Protein AF-A0A0E0WBP2-F1 (afdb_monomer)

pLDDT: mean 86.56, std 10.8, range [37.09, 97.44]

Solvent-accessible surface area (backbone atoms only — not comparable to full-atom values): 18587 Å² total; per-residue (Å²): 100,28,70,57,37,50,49,36,31,49,41,55,74,74,41,41,39,65,45,58,43,35,70,43,57,63,79,77,80,81,65,83,78,86,70,60,68,66,61,51,51,52,35,54,51,25,58,75,70,66,38,49,68,63,25,51,58,49,43,59,73,40,97,67,57,96,68,96,54,89,59,51,70,54,45,66,73,37,66,71,50,54,77,76,35,54,70,60,44,49,54,54,41,45,50,71,74,55,66,65,56,49,85,69,60,66,66,62,48,53,52,33,54,51,25,59,74,70,67,38,56,69,61,27,50,57,50,44,56,72,43,96,37,58,59,64,96,54,74,59,52,53,40,45,61,73,36,67,70,51,54,76,46,17,53,64,49,46,52,53,54,43,50,53,49,63,75,59,32,72,70,53,39,53,54,42,35,17,53,67,94,80,80,89,85,88,83,78,76,41,63,52,58,30,47,69,66,35,71,67,77,47,71,52,30,44,69,68,66,50,70,72,52,70,67,69,37,34,58,51,69,55,46,68,58,45,26,53,48,34,35,76,75,25,55,40,80,62,96,60,43,60,70,38,44,34,32,36,82,75,37,41,36,38,27,29,68,42,76,28,44,55,85,56,73,70,39,49,52,51,52,48,54,24,49,53,59,52,64,53,72,84,45,66,45,51,48,32,22,33,44,39,59,45,58,51,52,93,56,95,46,68,66,29,50,36,45,67,54,85,46,12,78,48,54,38,26,26,69,89,52,46,46,66,50,53,79,70,98

Foldseek 3Di:
DDPFLVVQLCCLVPALAVQLCCLLVPDDDPDDDDDDPVLVVQLVVCLVVVVLLSNLVSQLPDPDRPDDDPCSVVCNVPVVVSVVCVVVSVVVSCCVNPQQFADDDPVLLVQLVVCLVVVPLLSNLVSQLPFPFRLDDDLCSLQCNQDVVSSVRNVVVSVVVSVVVNVCDSVSRSVSSRGDDDDDDDGDLSNLVSVCVCVLVDHADDPCVQPVDQAWHWHDDDQVVQQVCQVVPWVDNDPTRASTWIHAPSFIETFHADEQSHDDDVSVVSLVVRVCQQPDPPTRHQYAYAYHYDLSPDDPDPSVVCCVPVCVHHRYHHPVCVSVVRHVD

Organism: NCBI:txid1163741

InterPro domains:
  IPR010443 Restriction endonuclease, type II, Tsp45I [PF06300] (100-329)
  IPR010443 Restriction endonuclease, type II, Tsp45I [PIRSF020467] (1-329)

Sequence (329 aa):
MNYWTKLSIEYANQRSYLDDLFQVYPTIPEGLREIDSKIWSNIEYHFKQKDNLALITELLNLDLFPIKDSYIAYLKRDKSALERNPRTINRICGRLYEEGLREIDSKIWSNIEYHFKQKDNLALITELLNLDLFPIKDSYIAYLKRDKSALERNPRTINRICGRLYEMGLNKIFEKCSEPKETNRQIGPMFKDWLNNKSLGVEPVDLNDFIANENDAILRASDNIMAEFTKSHLNYHHHKGLDFVARFNKKYIIGEAKFLTDFGGHQNAQFNDAISTIEAPNIKAIKVAILDGVLYIESNNKMRKLLDTTYRNYNIMSALVLRDFLYQI

Secondary structure (DSSP, 8-state):
--HHHHHHHHHHHHS-HHHHHTTTSPPP--PPPPPPHHHHHHHHHHHHHT-HHHHHHHHTTSSS-SS--TTHHHHHH-TTHHHH-HHHHHHHHHHHHH--PPPPPHHHHHHHHHHHHHT-HHHHHHHHTTSSS-SS--TTHHHHHH-TTHHHH-HHHHHHHHHHHHHH-HHHHHHHHHSPPPPP-----HHHHHHHTTTTSS-EE-HHHHHH--S-EEE---HHHHHHHHHHHH----SS--SEEEEETTEEEEEEEEEE-SSSTHHHHHHHHHHHHHH-TT-SSEEEEEEEEGGGS-SS-HHHHHHHTTTTTS-EE-HHHHHHHHHH-

Radius of gyration: 23.75 Å; Cα contacts (8 Å, |Δi|>4): 424; chains: 1; bounding box: 56×42×68 Å

Structure (mmCIF, N/CA/C/O backbone):
data_AF-A0A0E0WBP2-F1
#
_entry.id   AF-A0A0E0WBP2-F1
#
loop_
_atom_site.group_PDB
_atom_site.id
_atom_site.type_symbol
_atom_site.label_atom_id
_atom_site.label_alt_id
_atom_site.label_comp_id
_atom_site.label_asym_id
_atom_site.label_entity_id
_atom_site.label_seq_id
_atom_site.pdbx_PDB_ins_code
_atom_site.Cartn_x
_atom_site.Cartn_y
_atom_site.Cartn_z
_atom_site.occupancy
_atom_site.B_iso_or_equiv
_atom_site.auth_seq_id
_atom_site.auth_comp_id
_atom_site.auth_asym_id
_atom_site.auth_atom_id
_atom_site.pdbx_PDB_model_num
ATOM 1 N N . MET A 1 1 ? 5.554 17.543 -16.630 1.00 84.19 1 MET A N 1
ATOM 2 C CA . MET A 1 1 ? 5.350 16.225 -16.012 1.00 84.19 1 MET A CA 1
ATOM 3 C C . MET A 1 1 ? 5.281 15.189 -17.121 1.00 84.19 1 MET A C 1
ATOM 5 O O . MET A 1 1 ? 4.695 15.491 -18.156 1.00 84.19 1 MET A O 1
ATOM 9 N N . ASN A 1 2 ? 5.926 14.040 -16.938 1.00 92.94 2 ASN A N 1
ATOM 10 C CA . ASN A 1 2 ? 5.969 12.936 -17.881 1.00 92.94 2 ASN A CA 1
ATOM 11 C C . ASN A 1 2 ? 4.544 12.405 -18.077 1.00 92.94 2 ASN A C 1
ATOM 13 O O . ASN A 1 2 ? 3.716 12.473 -17.162 1.00 92.94 2 ASN A O 1
ATOM 17 N N . TYR A 1 3 ? 4.268 11.911 -19.281 1.00 95.44 3 TYR A N 1
ATOM 18 C CA . TYR A 1 3 ? 2.970 11.367 -19.658 1.00 95.44 3 TYR A CA 1
ATOM 19 C C . TYR A 1 3 ? 2.452 10.327 -18.652 1.00 95.44 3 TYR A C 1
ATOM 21 O O . TYR A 1 3 ? 1.315 10.438 -18.205 1.00 95.44 3 TYR A O 1
ATOM 29 N N . TRP A 1 4 ? 3.295 9.393 -18.207 1.00 96.19 4 TRP A N 1
ATOM 30 C CA . TRP A 1 4 ? 2.896 8.296 -17.318 1.00 96.19 4 TRP A CA 1
ATOM 31 C C . TRP A 1 4 ? 2.564 8.755 -15.900 1.00 96.19 4 TRP A C 1
ATOM 33 O O . TRP A 1 4 ? 1.612 8.268 -15.288 1.00 96.19 4 TRP A O 1
ATOM 43 N N . THR A 1 5 ? 3.292 9.752 -15.394 1.00 95.62 5 THR A N 1
ATOM 44 C CA . THR A 1 5 ? 2.979 10.380 -14.104 1.00 95.62 5 THR A CA 1
ATOM 45 C C . THR A 1 5 ? 1.652 11.126 -14.180 1.00 95.62 5 THR A C 1
ATOM 47 O O . THR A 1 5 ? 0.814 10.982 -13.292 1.00 95.62 5 THR A O 1
ATOM 50 N N . LYS A 1 6 ? 1.424 11.871 -15.270 1.00 95.00 6 LYS A N 1
ATOM 51 C CA . LYS A 1 6 ? 0.157 12.569 -15.509 1.00 95.00 6 LYS A CA 1
ATOM 52 C C . LYS A 1 6 ? -1.009 11.589 -15.610 1.00 95.00 6 LYS A C 1
ATOM 54 O O . LYS A 1 6 ? -2.008 11.792 -14.931 1.00 95.00 6 LYS A O 1
ATOM 59 N N . LEU A 1 7 ? -0.851 10.508 -16.371 1.00 95.62 7 LEU A N 1
ATOM 60 C CA . LEU A 1 7 ? -1.871 9.473 -16.512 1.00 95.62 7 LEU A CA 1
ATOM 61 C C . LEU A 1 7 ? -2.183 8.800 -15.169 1.00 95.62 7 LEU A C 1
ATOM 63 O O . LEU A 1 7 ? -3.345 8.571 -14.864 1.00 95.62 7 LEU A O 1
ATOM 67 N N . SER A 1 8 ? -1.169 8.547 -14.335 1.00 95.81 8 SER A N 1
ATOM 68 C CA . SER A 1 8 ? -1.360 7.983 -12.988 1.00 95.81 8 SER A CA 1
ATOM 69 C C . SER A 1 8 ? -2.159 8.924 -12.082 1.00 95.81 8 SER A C 1
ATOM 71 O O . SER A 1 8 ? -3.069 8.480 -11.387 1.00 95.81 8 SER A O 1
ATOM 73 N N . ILE A 1 9 ? -1.868 10.229 -12.127 1.00 94.06 9 ILE A N 1
ATOM 74 C CA . ILE A 1 9 ? -2.618 11.256 -11.389 1.00 94.06 9 ILE A CA 1
ATOM 75 C C . ILE A 1 9 ? -4.055 11.353 -11.911 1.00 94.06 9 ILE A C 1
ATOM 77 O O . ILE A 1 9 ? -4.992 11.383 -11.117 1.00 94.06 9 ILE A O 1
ATOM 81 N N . GLU A 1 10 ? -4.259 11.379 -13.227 1.00 94.00 10 GLU A N 1
ATOM 82 C CA . GLU A 1 10 ? -5.597 11.423 -13.828 1.00 94.00 10 GLU A CA 1
ATOM 83 C C . GLU A 1 10 ? -6.413 10.185 -13.451 1.00 94.00 10 GLU A C 1
ATOM 85 O O . GLU A 1 10 ? -7.538 10.319 -12.975 1.00 94.00 10 GLU A O 1
ATOM 90 N N . TYR A 1 11 ? -5.827 8.991 -13.560 1.00 92.62 11 TYR A N 1
ATOM 91 C CA . TYR A 1 11 ? -6.458 7.744 -13.132 1.00 92.62 11 TYR A CA 1
ATOM 92 C C . TYR A 1 11 ? -6.845 7.818 -11.650 1.00 92.62 11 TYR A C 1
ATOM 94 O O . TYR A 1 11 ? -8.006 7.588 -11.303 1.00 92.62 11 TYR A O 1
ATOM 102 N N . ALA A 1 12 ? -5.898 8.203 -10.787 1.00 91.94 12 ALA A N 1
ATOM 103 C CA . ALA A 1 12 ? -6.096 8.297 -9.346 1.00 91.94 12 ALA A CA 1
ATOM 104 C C . ALA A 1 12 ? -7.235 9.242 -8.951 1.00 91.94 12 ALA A C 1
ATOM 106 O O . ALA A 1 12 ? -7.928 8.966 -7.972 1.00 91.94 12 ALA A O 1
ATOM 107 N N . ASN A 1 13 ? -7.456 10.317 -9.712 1.00 89.69 13 ASN A N 1
ATOM 108 C CA . ASN A 1 13 ? -8.461 11.338 -9.414 1.00 89.69 13 ASN A CA 1
ATOM 109 C C . ASN A 1 13 ? -9.804 11.129 -10.137 1.00 89.69 13 ASN A C 1
ATOM 111 O O . ASN A 1 13 ? -10.816 11.650 -9.680 1.00 89.69 13 ASN A O 1
ATOM 115 N N . GLN A 1 14 ? -9.843 10.380 -11.243 1.00 87.31 14 GLN A N 1
ATOM 116 C CA . GLN A 1 14 ? -11.033 10.297 -12.107 1.00 87.31 14 GLN A CA 1
ATOM 117 C C . GLN A 1 14 ? -11.647 8.897 -12.204 1.00 87.31 14 GLN A C 1
ATOM 119 O O . GLN A 1 14 ? -12.766 8.762 -12.691 1.00 87.31 14 GLN A O 1
ATOM 124 N N . ARG A 1 15 ? -10.941 7.849 -11.770 1.00 90.38 15 ARG A N 1
ATOM 125 C CA . ARG A 1 15 ? -11.388 6.453 -11.912 1.00 90.38 15 ARG A CA 1
ATOM 126 C C . ARG A 1 15 ? -11.473 5.733 -10.567 1.00 90.38 15 ARG A C 1
ATOM 128 O O . ARG A 1 15 ? -11.187 6.315 -9.516 1.00 90.38 15 ARG A O 1
ATOM 135 N N . SER A 1 16 ? -11.837 4.455 -10.627 1.00 88.50 16 SER A N 1
ATOM 136 C CA . SER A 1 16 ? -11.909 3.476 -9.537 1.00 88.50 16 SER A CA 1
ATOM 137 C C . SER A 1 16 ? -10.533 3.030 -9.029 1.00 88.50 16 SER A C 1
ATOM 139 O O . SER A 1 16 ? -10.277 1.851 -8.808 1.00 88.50 16 SER A O 1
ATOM 141 N N . TYR A 1 17 ? -9.627 3.990 -8.845 1.00 93.88 17 TYR A N 1
ATOM 142 C CA . TYR A 1 17 ? -8.216 3.755 -8.558 1.00 93.88 17 TYR A CA 1
ATOM 143 C C . TYR A 1 17 ? -7.966 2.779 -7.404 1.00 93.88 17 TYR A C 1
ATOM 145 O O . TYR A 1 17 ? -7.160 1.874 -7.557 1.00 93.88 17 TYR A O 1
ATOM 153 N N . LEU A 1 18 ? -8.654 2.921 -6.268 1.00 88.06 18 LEU A N 1
ATOM 154 C CA . LEU A 1 18 ? -8.462 2.042 -5.110 1.00 88.06 18 LEU A CA 1
ATOM 155 C C . LEU A 1 18 ? -9.066 0.651 -5.336 1.00 88.06 18 LEU A C 1
ATOM 157 O O . LEU A 1 18 ? -8.481 -0.336 -4.893 1.00 88.06 18 LEU A O 1
ATOM 161 N N . ASP A 1 19 ? -10.196 0.569 -6.047 1.00 90.00 19 ASP A N 1
ATOM 162 C CA . ASP A 1 19 ? -10.815 -0.713 -6.411 1.00 90.00 19 ASP A CA 1
ATOM 163 C C . ASP A 1 19 ? -9.893 -1.525 -7.328 1.00 90.00 19 ASP A C 1
ATOM 165 O O . ASP A 1 19 ? -9.753 -2.737 -7.159 1.00 90.00 19 ASP A O 1
ATOM 169 N N . ASP A 1 20 ? -9.238 -0.855 -8.276 1.00 91.12 20 ASP A N 1
ATOM 170 C CA . ASP A 1 20 ? -8.302 -1.483 -9.206 1.00 91.12 20 ASP A CA 1
ATOM 171 C C . ASP A 1 20 ? -6.965 -1.796 -8.523 1.00 91.12 20 ASP A C 1
ATOM 173 O O . ASP A 1 20 ? -6.411 -2.885 -8.690 1.00 91.12 20 ASP A O 1
ATOM 177 N N . LEU A 1 21 ? -6.484 -0.891 -7.666 1.00 90.12 21 LEU A N 1
ATOM 178 C CA . LEU A 1 21 ? -5.253 -1.067 -6.901 1.00 90.12 21 LEU A CA 1
ATOM 179 C C . LEU A 1 21 ? -5.338 -2.239 -5.912 1.00 90.12 21 LEU A C 1
ATOM 181 O O . LEU A 1 21 ? -4.320 -2.865 -5.622 1.00 90.12 21 LEU A O 1
ATOM 185 N N . PHE A 1 22 ? -6.541 -2.612 -5.461 1.00 86.25 22 PHE A N 1
ATOM 186 C CA . PHE A 1 22 ? -6.759 -3.798 -4.625 1.00 86.25 22 PHE A CA 1
ATOM 187 C C . PHE A 1 22 ? -6.285 -5.100 -5.283 1.00 86.25 22 PHE A C 1
ATOM 189 O O . PHE A 1 22 ? -5.923 -6.040 -4.579 1.00 86.25 22 PHE A O 1
ATOM 196 N N . GLN A 1 23 ? -6.234 -5.154 -6.615 1.00 87.75 23 GLN A N 1
ATOM 197 C CA . GLN A 1 23 ? -5.693 -6.303 -7.347 1.00 87.75 23 GLN A CA 1
ATOM 198 C C . GLN A 1 23 ? -4.170 -6.414 -7.185 1.00 87.75 23 GLN A C 1
ATOM 200 O O . GLN A 1 23 ? -3.637 -7.520 -7.191 1.00 87.75 23 GLN A O 1
ATOM 205 N N . VAL A 1 24 ? -3.488 -5.276 -7.016 1.00 86.56 24 VAL A N 1
ATOM 206 C CA . VAL A 1 24 ? -2.035 -5.181 -6.805 1.00 86.56 24 VAL A CA 1
ATOM 207 C C . VAL A 1 24 ? -1.690 -5.352 -5.326 1.00 86.56 24 VAL A C 1
ATOM 209 O O . VAL A 1 24 ? -0.762 -6.072 -4.964 1.00 86.56 24 VAL A O 1
ATOM 212 N N . TYR A 1 25 ? -2.462 -4.696 -4.458 1.00 86.69 25 TYR A N 1
ATOM 213 C CA . TYR A 1 25 ? -2.252 -4.660 -3.015 1.00 86.69 25 TYR A CA 1
ATOM 214 C C . TYR A 1 25 ? -3.507 -5.161 -2.267 1.00 86.69 25 TYR A C 1
ATOM 216 O O . TYR A 1 25 ? -4.211 -4.354 -1.641 1.00 86.69 25 TYR A O 1
ATOM 224 N N . PRO A 1 26 ? -3.805 -6.479 -2.303 1.00 80.12 26 PRO A N 1
ATOM 225 C CA . PRO A 1 26 ? -4.959 -7.059 -1.614 1.00 80.12 26 PRO A CA 1
ATOM 226 C C . PRO A 1 26 ? -4.771 -7.097 -0.095 1.00 80.12 26 PRO A C 1
ATOM 228 O O . PRO A 1 26 ? -3.834 -7.694 0.422 1.00 80.12 26 PRO A O 1
ATOM 231 N N . THR A 1 27 ? -5.695 -6.535 0.679 1.00 69.06 27 THR A N 1
ATOM 232 C CA . THR A 1 27 ? -5.611 -6.666 2.142 1.00 69.06 27 THR A CA 1
ATOM 233 C C . THR A 1 27 ? -5.919 -8.101 2.562 1.00 69.06 27 THR A C 1
ATOM 235 O O . THR A 1 27 ? -7.027 -8.577 2.309 1.00 69.06 27 THR A O 1
ATOM 238 N N . ILE A 1 28 ? -4.996 -8.765 3.260 1.00 60.09 28 ILE A N 1
ATOM 239 C CA . ILE A 1 28 ? -5.295 -10.041 3.919 1.00 60.09 28 ILE A CA 1
ATOM 240 C C . ILE A 1 28 ? -6.330 -9.756 5.019 1.00 60.09 28 ILE A C 1
ATOM 242 O O . ILE A 1 28 ? -6.087 -8.880 5.859 1.00 60.09 28 ILE A O 1
ATOM 246 N N . PRO A 1 29 ? -7.486 -10.441 5.040 1.00 49.72 29 PRO A N 1
ATOM 247 C CA . PRO A 1 29 ? -8.407 -10.339 6.158 1.00 49.72 29 PRO A CA 1
ATOM 248 C C . PRO A 1 29 ? -7.685 -10.812 7.423 1.00 49.72 29 PRO A C 1
ATOM 250 O O . PRO A 1 29 ? -7.358 -11.988 7.558 1.00 49.72 29 PRO A O 1
ATOM 253 N N . GLU A 1 30 ? -7.424 -9.906 8.368 1.00 50.62 30 GLU A N 1
ATOM 254 C CA . GLU A 1 30 ? -7.193 -10.328 9.750 1.00 50.62 30 GLU A CA 1
ATOM 255 C C . GLU A 1 30 ? -8.543 -10.849 10.250 1.00 50.62 30 GLU A C 1
ATOM 257 O O . GLU A 1 30 ? -9.390 -10.068 10.686 1.00 50.62 30 GLU A O 1
ATOM 262 N N . GLY A 1 31 ? -8.781 -12.155 10.100 1.00 43.56 31 GLY A N 1
ATOM 263 C CA . GLY A 1 31 ? -9.840 -12.829 10.840 1.00 43.56 31 GLY A CA 1
ATOM 264 C C . GLY A 1 31 ? -9.629 -12.599 12.336 1.00 43.56 31 GLY A C 1
ATOM 265 O O . GLY A 1 31 ? -8.495 -12.402 12.794 1.00 43.56 31 GLY A O 1
ATOM 266 N N . LEU A 1 32 ? -10.715 -12.589 13.109 1.00 47.97 32 LEU A N 1
ATOM 267 C CA . LEU A 1 32 ? -10.591 -12.641 14.562 1.00 47.97 32 LEU A CA 1
ATOM 268 C C . LEU A 1 32 ? -9.803 -13.910 14.903 1.00 47.97 32 LEU A C 1
ATOM 270 O O . LEU A 1 32 ? -10.158 -14.996 14.451 1.00 47.97 32 LEU A O 1
ATOM 274 N N . ARG A 1 33 ? -8.700 -13.763 15.645 1.00 59.50 33 ARG A N 1
ATOM 275 C CA . ARG A 1 33 ? -7.973 -14.931 16.146 1.00 59.50 33 ARG A CA 1
ATOM 276 C C . ARG A 1 33 ? -8.884 -15.630 17.140 1.00 59.50 33 ARG A C 1
ATOM 278 O O . ARG A 1 33 ? -9.368 -14.984 18.069 1.00 59.50 33 ARG A O 1
ATOM 285 N N . GLU A 1 34 ? -9.114 -16.916 16.926 1.00 59.03 34 GLU A N 1
ATOM 286 C CA . GLU A 1 34 ? -9.778 -17.745 17.917 1.00 59.03 34 GLU A CA 1
ATOM 287 C C . GLU A 1 34 ? -8.871 -17.809 19.150 1.00 59.03 34 GLU A C 1
ATOM 289 O O . GLU A 1 34 ? -7.683 -18.117 19.049 1.00 59.03 34 GLU A O 1
ATOM 294 N N . ILE A 1 35 ? -9.405 -17.412 20.302 1.00 72.44 35 ILE A N 1
ATOM 295 C CA . ILE A 1 35 ? -8.696 -17.496 21.575 1.00 72.44 35 ILE A CA 1
ATOM 296 C C . ILE A 1 35 ? -9.259 -18.707 22.298 1.00 72.44 35 ILE A C 1
ATOM 298 O O . ILE A 1 35 ? -10.474 -18.823 22.457 1.00 72.44 35 ILE A O 1
ATOM 302 N N . ASP A 1 36 ? -8.372 -19.588 22.754 1.00 80.31 36 ASP A N 1
ATOM 303 C CA . ASP A 1 36 ? -8.748 -20.715 23.596 1.00 80.31 36 ASP A CA 1
ATOM 304 C C . ASP A 1 36 ? -9.561 -20.221 24.809 1.00 80.31 36 ASP A C 1
ATOM 306 O O . ASP A 1 36 ? -9.131 -19.345 25.570 1.00 80.31 36 ASP A O 1
ATOM 310 N N . SER A 1 37 ? -10.759 -20.781 24.990 1.00 76.56 37 SER A N 1
ATOM 311 C CA . SER A 1 37 ? -11.714 -20.326 26.004 1.00 76.56 37 SER A CA 1
ATOM 312 C C . SER A 1 37 ? -11.188 -20.470 27.434 1.00 76.56 37 SER A C 1
ATOM 314 O O . SER A 1 37 ? -11.590 -19.713 28.323 1.00 76.56 37 SER A O 1
ATOM 316 N N . LYS A 1 38 ? -10.285 -21.428 27.677 1.00 82.75 38 LYS A N 1
ATOM 317 C CA . LYS A 1 38 ? -9.650 -21.641 28.980 1.00 82.75 38 LYS A CA 1
ATOM 318 C C . LYS A 1 38 ? -8.594 -20.572 29.244 1.00 82.75 38 LYS A C 1
ATOM 320 O O . LYS A 1 38 ? -8.592 -20.004 30.335 1.00 82.75 38 LYS A O 1
ATOM 325 N N . ILE A 1 39 ? -7.766 -20.244 28.248 1.00 81.88 39 ILE A N 1
ATOM 326 C CA . ILE A 1 39 ? -6.807 -19.128 28.341 1.00 81.88 39 ILE A CA 1
ATOM 327 C C . ILE A 1 39 ? -7.557 -17.822 28.630 1.00 81.88 39 ILE A C 1
ATOM 329 O O . ILE A 1 39 ? -7.201 -17.094 29.555 1.00 81.88 39 ILE A O 1
ATOM 333 N N . TRP A 1 40 ? -8.645 -17.552 27.901 1.00 79.06 40 TRP A N 1
ATOM 334 C CA . TRP A 1 40 ? -9.457 -16.352 28.119 1.00 79.06 40 TRP A CA 1
ATOM 335 C C . TRP A 1 40 ? -10.073 -16.293 29.525 1.00 79.06 40 TRP A C 1
ATOM 337 O O . TRP A 1 40 ? -10.011 -15.257 30.187 1.00 79.06 40 TRP A O 1
ATOM 347 N N . SER A 1 41 ? -10.598 -17.417 30.021 1.00 77.31 41 SER A N 1
ATOM 348 C CA . SER A 1 41 ? -11.167 -17.499 31.375 1.00 77.31 41 SER A CA 1
ATOM 349 C C . SER A 1 41 ? -10.131 -17.184 32.462 1.00 77.31 41 SER A C 1
ATOM 351 O O . SER A 1 41 ? -10.435 -16.457 33.411 1.00 77.31 41 SER A O 1
ATOM 353 N N . ASN A 1 42 ? -8.895 -17.675 32.313 1.00 85.44 42 ASN A N 1
ATOM 354 C CA . ASN A 1 42 ? -7.799 -17.368 33.236 1.00 85.44 42 ASN A CA 1
ATOM 355 C C . ASN A 1 42 ? -7.414 -15.882 33.180 1.00 85.44 42 ASN A C 1
ATOM 357 O O . ASN A 1 42 ? -7.245 -15.249 34.223 1.00 85.44 42 ASN A O 1
ATOM 361 N N . ILE A 1 43 ? -7.320 -15.306 31.976 1.00 83.75 43 ILE A N 1
ATOM 362 C CA . ILE A 1 43 ? -7.032 -13.876 31.785 1.00 83.75 43 ILE A CA 1
ATOM 363 C C . ILE A 1 43 ? -8.079 -13.025 32.504 1.00 83.75 43 ILE A C 1
ATOM 365 O O . ILE A 1 43 ? -7.715 -12.142 33.281 1.00 83.75 43 ILE A O 1
ATOM 369 N N . GLU A 1 44 ? -9.370 -13.299 32.294 1.00 76.38 44 GLU A N 1
ATOM 370 C CA . GLU A 1 44 ? -10.446 -12.562 32.961 1.00 76.38 44 GLU A CA 1
ATOM 371 C C . GLU A 1 44 ? -10.359 -12.659 34.484 1.00 76.38 44 GLU A C 1
ATOM 373 O O . GLU A 1 44 ? -10.542 -11.657 35.182 1.00 76.38 44 GLU A O 1
ATOM 378 N N . TYR A 1 45 ? -10.089 -13.861 34.998 1.00 84.75 45 TYR A N 1
ATOM 379 C CA . TYR A 1 45 ? -9.936 -14.091 36.426 1.00 84.75 45 TYR A CA 1
ATOM 380 C C . TYR A 1 45 ? -8.796 -13.237 36.998 1.00 84.75 45 TYR A C 1
ATOM 382 O O . TYR A 1 45 ? -9.028 -12.434 37.905 1.00 84.75 45 TYR A O 1
ATOM 390 N N . HIS A 1 46 ? -7.592 -13.322 36.429 1.00 88.88 46 HIS A N 1
ATOM 391 C CA . HIS A 1 46 ? -6.431 -12.576 36.925 1.00 88.88 46 HIS A CA 1
ATOM 392 C C . HIS A 1 46 ? -6.567 -11.062 36.734 1.00 88.88 46 HIS A C 1
ATOM 394 O O . HIS A 1 46 ? -6.159 -10.297 37.609 1.00 88.88 46 HIS A O 1
ATOM 400 N N . PHE A 1 47 ? -7.212 -10.615 35.652 1.00 83.88 47 PHE A N 1
ATOM 401 C CA . PHE A 1 47 ? -7.498 -9.200 35.419 1.00 83.88 47 PHE A CA 1
ATOM 402 C C . PHE A 1 47 ? -8.420 -8.618 36.499 1.00 83.88 47 PHE A C 1
ATOM 404 O O . PHE A 1 47 ? -8.144 -7.539 37.030 1.00 83.88 47 PHE A O 1
ATOM 411 N N . LYS A 1 48 ? -9.489 -9.342 36.868 1.00 78.50 48 LYS A N 1
ATOM 412 C CA . LYS A 1 48 ? -10.423 -8.940 37.937 1.00 78.50 48 LYS A CA 1
ATOM 413 C C . LYS A 1 48 ? -9.747 -8.921 39.310 1.00 78.50 48 LYS A C 1
ATOM 415 O O . LYS A 1 48 ? -10.008 -8.012 40.091 1.00 78.50 48 LYS A O 1
ATOM 420 N N . GLN A 1 49 ? -8.852 -9.874 39.578 1.00 89.56 49 GLN A N 1
ATOM 421 C CA . GLN A 1 49 ? -8.086 -9.938 40.831 1.00 89.56 49 GLN A CA 1
ATOM 422 C C . GLN A 1 49 ? -6.898 -8.964 40.886 1.00 89.56 49 GLN A C 1
ATOM 424 O O . GLN A 1 49 ? -6.252 -8.855 41.925 1.00 89.56 49 GLN A O 1
ATOM 429 N N . LYS A 1 50 ? -6.598 -8.258 39.786 1.00 86.94 50 LYS A N 1
ATOM 430 C CA . LYS A 1 50 ? -5.400 -7.416 39.636 1.00 86.94 50 LYS A CA 1
ATOM 431 C C . LYS A 1 50 ? -4.088 -8.175 39.910 1.00 86.94 50 LYS A C 1
ATOM 433 O O . LYS A 1 50 ? -3.109 -7.591 40.376 1.00 86.94 50 LYS A O 1
ATOM 438 N N . ASP A 1 51 ? -4.052 -9.470 39.591 1.00 91.94 51 ASP A N 1
ATOM 439 C CA . ASP A 1 51 ? -2.845 -10.293 39.691 1.00 91.94 51 ASP A CA 1
ATOM 440 C C . ASP A 1 51 ? -1.967 -10.084 38.454 1.00 91.94 51 ASP A C 1
ATOM 442 O O . ASP A 1 51 ? -2.109 -10.749 37.428 1.00 91.94 51 ASP A O 1
ATOM 446 N N . ASN A 1 52 ? -1.057 -9.117 38.553 1.00 92.06 52 ASN A N 1
ATOM 447 C CA . ASN A 1 52 ? -0.220 -8.675 37.441 1.00 92.06 52 ASN A CA 1
ATOM 448 C C . ASN A 1 52 ? 0.679 -9.778 36.874 1.00 92.06 52 ASN A C 1
ATOM 450 O O . ASN A 1 52 ? 0.878 -9.854 35.660 1.00 92.06 52 ASN A O 1
ATOM 454 N N . LEU A 1 53 ? 1.260 -10.612 37.739 1.00 92.50 53 LEU A N 1
ATOM 455 C CA . LEU A 1 53 ? 2.217 -11.626 37.306 1.00 92.50 53 LEU A CA 1
ATOM 456 C C . LEU A 1 53 ? 1.497 -12.741 36.546 1.00 92.50 53 LEU A C 1
ATOM 458 O O . LEU A 1 53 ? 1.913 -13.101 35.440 1.00 92.50 53 LEU A O 1
ATOM 462 N N . ALA A 1 54 ? 0.396 -13.244 37.106 1.00 92.25 54 ALA A N 1
ATOM 463 C CA . ALA A 1 54 ? -0.392 -14.286 36.464 1.00 92.25 54 ALA A CA 1
ATOM 464 C C . ALA A 1 54 ? -1.091 -13.772 35.195 1.00 92.25 54 ALA A C 1
ATOM 466 O O . ALA A 1 54 ? -1.057 -14.447 34.165 1.00 92.25 54 ALA A O 1
ATOM 467 N N . LEU A 1 55 ? -1.613 -12.538 35.213 1.00 90.62 55 LEU A N 1
ATOM 468 C CA . LEU A 1 55 ? -2.212 -11.897 34.041 1.00 90.62 55 LEU A CA 1
ATOM 469 C C . LEU A 1 55 ? -1.226 -11.826 32.868 1.00 90.62 55 LEU A C 1
ATOM 471 O O . LEU A 1 55 ? -1.549 -12.266 31.768 1.00 90.62 55 LEU A O 1
ATOM 475 N N . ILE A 1 56 ? -0.011 -11.307 33.082 1.00 91.50 56 ILE A N 1
ATOM 476 C CA . ILE A 1 56 ? 0.992 -11.224 32.007 1.00 91.50 56 ILE A CA 1
ATOM 477 C C . ILE A 1 56 ? 1.419 -12.615 31.543 1.00 91.50 56 ILE A C 1
ATOM 479 O O . ILE A 1 56 ? 1.606 -12.818 30.344 1.00 91.50 56 ILE A O 1
ATOM 483 N N . THR A 1 57 ? 1.551 -13.571 32.463 1.00 92.81 57 THR A N 1
ATOM 484 C CA . THR A 1 57 ? 1.912 -14.953 32.123 1.00 92.81 57 THR A CA 1
ATOM 485 C C . THR A 1 57 ? 0.910 -15.563 31.145 1.00 92.81 57 THR A C 1
ATOM 487 O O . THR A 1 57 ? 1.324 -16.133 30.135 1.00 92.81 57 THR A O 1
ATOM 490 N N . GLU A 1 58 ? -0.389 -15.384 31.392 1.00 90.38 58 GLU A N 1
ATOM 491 C CA . GLU A 1 58 ? -1.444 -15.877 30.502 1.00 90.38 58 GLU A CA 1
ATOM 492 C C . GLU A 1 58 ? -1.517 -15.092 29.187 1.00 90.38 58 GLU A C 1
ATOM 494 O O . GLU A 1 58 ? -1.586 -15.681 28.108 1.00 90.38 58 GLU A O 1
ATOM 499 N N . LEU A 1 59 ? -1.395 -13.762 29.237 1.00 88.38 59 LEU A N 1
ATOM 500 C CA . LEU A 1 59 ? -1.391 -12.917 28.038 1.00 88.38 59 LEU A CA 1
ATOM 501 C C . LEU A 1 59 ? -0.225 -13.221 27.084 1.00 88.38 59 LEU A C 1
ATOM 503 O O . LEU A 1 59 ? -0.355 -13.038 25.873 1.00 88.38 59 LEU A O 1
ATOM 507 N N . LEU A 1 60 ? 0.921 -13.686 27.592 1.00 89.31 60 LEU A N 1
ATOM 508 C CA . LEU A 1 60 ? 2.061 -14.079 26.757 1.00 89.31 60 LEU A CA 1
ATOM 509 C C . LEU A 1 60 ? 1.823 -15.378 25.979 1.00 89.31 60 LEU A C 1
ATOM 511 O O . LEU A 1 60 ? 2.503 -15.584 24.970 1.00 89.31 60 LEU A O 1
ATOM 515 N N . ASN A 1 61 ? 0.866 -16.210 26.406 1.00 87.25 61 ASN A N 1
ATOM 516 C CA . ASN A 1 61 ? 0.458 -17.415 25.681 1.00 87.25 61 ASN A CA 1
ATOM 517 C C . ASN A 1 61 ? -0.445 -17.093 24.475 1.00 87.25 61 ASN A C 1
ATOM 519 O O . ASN A 1 61 ? -0.647 -17.958 23.629 1.00 87.25 61 ASN A O 1
ATOM 523 N N . LEU A 1 62 ? -0.955 -15.860 24.358 1.00 81.62 62 LEU A N 1
ATOM 524 C CA . LEU A 1 62 ? -1.687 -15.417 23.174 1.00 81.62 62 LEU A CA 1
ATOM 525 C C . LEU A 1 62 ? -0.739 -15.208 21.986 1.00 81.62 62 LEU A C 1
ATOM 527 O O . LEU A 1 62 ? 0.345 -14.616 22.117 1.00 81.62 62 LEU A O 1
ATOM 531 N N . ASP A 1 63 ? -1.200 -15.579 20.790 1.00 75.12 63 ASP A N 1
ATOM 532 C CA . ASP A 1 63 ? -0.509 -15.287 19.527 1.00 75.12 63 ASP A CA 1
ATOM 533 C C . ASP A 1 63 ? -0.176 -13.795 19.407 1.00 75.12 63 ASP A C 1
ATOM 535 O O . ASP A 1 63 ? 0.951 -13.407 19.079 1.00 75.12 63 ASP A O 1
ATOM 539 N N . LEU A 1 64 ? -1.143 -12.946 19.768 1.00 76.12 64 LEU A N 1
ATOM 540 C CA . LEU A 1 64 ? -0.994 -11.499 19.818 1.00 76.12 64 LEU A CA 1
ATOM 541 C C . LEU A 1 64 ? -1.181 -10.989 21.249 1.00 76.12 64 LEU A C 1
ATOM 543 O O . LEU A 1 64 ? -2.231 -11.182 21.851 1.00 76.12 64 LEU A O 1
ATOM 547 N N . PHE A 1 65 ? -0.170 -10.285 21.760 1.00 80.62 65 PHE A N 1
ATOM 548 C CA . PHE A 1 65 ? -0.260 -9.617 23.055 1.00 80.62 65 PHE A CA 1
ATOM 549 C C . PHE A 1 65 ? -1.167 -8.373 22.949 1.00 80.62 65 PHE A C 1
ATOM 551 O O . PHE A 1 65 ? -1.040 -7.654 21.951 1.00 80.62 65 PHE A O 1
ATOM 558 N N . PRO A 1 66 ? -2.038 -8.078 23.937 1.00 73.06 66 PRO A N 1
ATOM 559 C CA . PRO A 1 66 ? -3.073 -7.047 23.792 1.00 73.06 66 PRO A CA 1
ATOM 560 C C . PRO A 1 66 ? -2.538 -5.633 23.559 1.00 73.06 66 PRO A C 1
ATOM 562 O O . PRO A 1 66 ? -3.141 -4.866 22.819 1.00 73.06 66 PRO A O 1
ATOM 565 N N . ILE A 1 67 ? -1.378 -5.304 24.136 1.00 71.00 67 ILE A N 1
ATOM 566 C CA . ILE A 1 67 ? -0.746 -3.991 23.979 1.00 71.00 67 ILE A CA 1
ATOM 567 C C . ILE A 1 67 ? 0.614 -4.083 23.298 1.00 71.00 67 ILE A C 1
ATOM 569 O O . ILE A 1 67 ? 1.411 -4.995 23.519 1.00 71.00 67 ILE A O 1
ATOM 573 N N . LYS A 1 68 ? 0.933 -3.070 22.493 1.00 72.62 68 LYS A N 1
ATOM 574 C CA . LYS A 1 68 ? 2.285 -2.904 21.959 1.00 72.62 68 LYS A CA 1
ATOM 575 C C . LYS A 1 68 ? 3.205 -2.367 23.052 1.00 72.62 68 LYS A C 1
ATOM 577 O O . LYS A 1 68 ? 3.044 -1.243 23.542 1.00 72.62 68 LYS A O 1
ATOM 582 N N . ASP A 1 69 ? 4.189 -3.176 23.420 1.00 78.25 69 ASP A N 1
ATOM 583 C CA . ASP A 1 69 ? 5.238 -2.808 24.361 1.00 78.25 69 ASP A CA 1
ATOM 584 C C . ASP A 1 69 ? 6.556 -3.484 23.948 1.00 78.25 69 ASP A C 1
ATOM 586 O O . ASP A 1 69 ? 6.585 -4.664 23.591 1.00 78.25 69 ASP A O 1
ATOM 590 N N . SER A 1 70 ? 7.650 -2.718 23.932 1.00 77.31 70 SER A N 1
ATOM 591 C CA . SER A 1 70 ? 8.948 -3.166 23.404 1.00 77.31 70 SER A CA 1
ATOM 592 C C . SER A 1 70 ? 9.521 -4.363 24.162 1.00 77.31 70 SER A C 1
ATOM 594 O O . SER A 1 70 ? 10.313 -5.121 23.608 1.00 77.31 70 SER A O 1
ATOM 596 N N . TYR A 1 71 ? 9.110 -4.557 25.417 1.00 84.38 71 TYR A N 1
ATOM 597 C CA . TYR A 1 71 ? 9.604 -5.639 26.263 1.00 84.38 71 TYR A CA 1
ATOM 598 C C . TYR A 1 71 ? 8.896 -6.978 26.009 1.00 84.38 71 TYR A C 1
ATOM 600 O O . TYR A 1 71 ? 9.444 -8.017 26.367 1.00 84.38 71 TYR A O 1
ATOM 608 N N . ILE A 1 72 ? 7.735 -7.001 25.340 1.00 86.19 72 ILE A N 1
ATOM 609 C CA . ILE A 1 72 ? 6.951 -8.235 25.130 1.00 86.19 72 ILE A CA 1
ATOM 610 C C . ILE A 1 72 ? 7.741 -9.291 24.360 1.00 86.19 72 ILE A C 1
ATOM 612 O O . ILE A 1 72 ? 7.713 -10.462 24.725 1.00 86.19 72 ILE A O 1
ATOM 616 N N . ALA A 1 73 ? 8.489 -8.892 23.329 1.00 83.94 73 ALA A N 1
ATOM 617 C CA . ALA A 1 73 ? 9.293 -9.829 22.544 1.00 83.94 73 ALA A CA 1
ATOM 618 C C . ALA A 1 73 ? 10.363 -10.535 23.394 1.00 83.94 73 ALA A C 1
ATOM 620 O O . ALA A 1 73 ? 10.635 -11.717 23.190 1.00 83.94 73 ALA A O 1
ATOM 621 N N . TYR A 1 74 ? 10.945 -9.819 24.358 1.00 85.50 74 TYR A N 1
ATOM 622 C CA . TYR A 1 74 ? 11.908 -10.379 25.301 1.00 85.50 74 TYR A CA 1
ATOM 623 C C . TYR A 1 74 ? 11.217 -11.296 26.319 1.00 85.50 74 TYR A C 1
ATOM 625 O O . TYR A 1 74 ? 11.633 -12.438 26.489 1.00 85.50 74 TYR A O 1
ATOM 633 N N . LEU A 1 75 ? 10.109 -10.845 26.921 1.00 88.56 75 LEU A N 1
ATOM 634 C CA . LEU A 1 75 ? 9.351 -11.616 27.915 1.00 88.56 75 LEU A CA 1
ATOM 635 C C . LEU A 1 75 ? 8.739 -12.908 27.342 1.00 88.56 75 LEU A C 1
ATOM 637 O O . LEU A 1 75 ? 8.659 -13.908 28.047 1.00 88.56 75 LEU A O 1
ATOM 641 N N . LYS A 1 76 ? 8.362 -12.928 26.053 1.00 86.94 76 LYS A N 1
ATOM 642 C CA . LYS A 1 76 ? 7.928 -14.157 25.361 1.00 86.94 76 LYS A CA 1
ATOM 643 C C . LYS A 1 76 ? 9.046 -15.204 25.259 1.00 86.94 76 LYS A C 1
ATOM 645 O O . LYS A 1 76 ? 8.751 -16.395 25.241 1.00 86.94 76 LYS A O 1
ATOM 650 N N . ARG A 1 77 ? 10.310 -14.775 25.159 1.00 87.81 77 ARG A N 1
ATOM 651 C CA . ARG A 1 77 ? 11.478 -15.661 24.997 1.00 87.81 77 ARG A CA 1
ATOM 652 C C . ARG A 1 77 ? 12.059 -16.123 26.330 1.00 87.81 77 ARG A C 1
ATOM 654 O O . ARG A 1 77 ? 12.536 -17.247 26.410 1.00 87.81 77 ARG A O 1
ATOM 661 N N . ASP A 1 78 ? 12.011 -15.276 27.355 1.00 88.69 78 ASP A N 1
ATOM 662 C CA . ASP A 1 78 ? 12.484 -15.593 28.704 1.00 88.69 78 ASP A CA 1
ATOM 663 C C . ASP A 1 78 ? 11.373 -15.364 29.737 1.00 88.69 78 ASP A C 1
ATOM 665 O O . ASP A 1 78 ? 11.196 -14.259 30.251 1.00 88.69 78 ASP A O 1
ATOM 669 N N . LYS A 1 79 ? 10.641 -16.433 30.078 1.00 85.19 79 LYS A N 1
ATOM 670 C CA . LYS A 1 79 ? 9.567 -16.372 31.082 1.00 85.19 79 LYS A CA 1
ATOM 671 C C . LYS A 1 79 ? 10.092 -16.058 32.489 1.00 85.19 79 LYS A C 1
ATOM 673 O O . LYS A 1 79 ? 9.390 -15.406 33.257 1.00 85.19 79 LYS A O 1
ATOM 678 N N . SER A 1 80 ? 11.337 -16.427 32.814 1.00 88.00 80 SER A N 1
ATOM 679 C CA . SER A 1 80 ? 11.943 -16.110 34.121 1.00 88.00 80 SER A CA 1
ATOM 680 C C . SER A 1 80 ? 12.137 -14.602 34.323 1.00 88.00 80 SER A C 1
ATOM 682 O O . SER A 1 80 ? 12.228 -14.113 35.450 1.00 88.00 80 SER A O 1
ATOM 684 N N . ALA A 1 81 ? 12.169 -13.829 33.232 1.00 89.12 81 ALA A N 1
ATOM 685 C CA . ALA A 1 81 ? 12.271 -12.381 33.295 1.00 89.12 81 ALA A CA 1
ATOM 686 C C . ALA A 1 81 ? 11.041 -11.719 33.933 1.00 89.12 81 ALA A C 1
ATOM 688 O O . ALA A 1 81 ? 11.165 -10.590 34.406 1.00 89.12 81 ALA A O 1
ATOM 689 N N . LEU A 1 82 ? 9.884 -12.389 33.978 1.00 87.81 82 LEU A N 1
ATOM 690 C CA . LEU A 1 82 ? 8.680 -11.857 34.620 1.00 87.81 82 LEU A CA 1
ATOM 691 C C . LEU A 1 82 ? 8.910 -11.607 36.116 1.00 87.81 82 LEU A C 1
ATOM 693 O O . LEU A 1 82 ? 8.662 -10.507 36.608 1.00 87.81 82 LEU A O 1
ATOM 697 N N . GLU A 1 83 ? 9.477 -12.594 36.808 1.00 87.50 83 GLU A N 1
ATOM 698 C CA . GLU A 1 83 ? 9.759 -12.536 38.247 1.00 87.50 83 GLU A CA 1
ATOM 699 C C . GLU A 1 83 ? 10.914 -11.582 38.569 1.00 87.50 83 GLU A C 1
ATOM 701 O O . GLU A 1 83 ? 10.884 -10.860 39.564 1.00 87.50 83 GLU A O 1
ATOM 706 N N . ARG A 1 84 ? 11.922 -11.521 37.689 1.00 91.88 84 ARG A N 1
ATOM 707 C CA . ARG A 1 84 ? 13.096 -10.651 37.870 1.00 91.88 84 ARG A CA 1
ATOM 708 C C . ARG A 1 84 ? 12.804 -9.168 37.614 1.00 91.88 84 ARG A C 1
ATOM 710 O O . ARG A 1 84 ? 13.598 -8.325 38.024 1.00 91.88 84 ARG A O 1
ATOM 717 N N . ASN A 1 85 ? 11.701 -8.826 36.937 1.00 90.88 85 ASN A N 1
ATOM 718 C CA . ASN A 1 85 ? 11.409 -7.455 36.491 1.00 90.88 85 ASN A CA 1
ATOM 719 C C . ASN A 1 85 ? 10.021 -6.934 36.930 1.00 90.88 85 ASN A C 1
ATOM 721 O O . ASN A 1 85 ? 9.274 -6.404 36.099 1.00 90.88 85 ASN A O 1
ATOM 725 N N . PRO A 1 86 ? 9.670 -6.977 38.230 1.00 90.19 86 PRO A N 1
ATOM 726 C CA . PRO A 1 86 ? 8.316 -6.681 38.711 1.00 90.19 86 PRO A CA 1
ATOM 727 C C . PRO A 1 86 ? 7.847 -5.251 38.399 1.00 90.19 86 PRO A C 1
ATOM 729 O O . PRO A 1 86 ? 6.669 -5.023 38.140 1.00 90.19 86 PRO A O 1
ATOM 732 N N . ARG A 1 87 ? 8.760 -4.268 38.343 1.00 88.12 87 ARG A N 1
ATOM 733 C CA . ARG A 1 87 ? 8.420 -2.884 37.955 1.00 88.12 87 ARG A CA 1
ATOM 734 C C . ARG A 1 87 ? 7.936 -2.788 36.509 1.00 88.12 87 ARG A C 1
ATOM 736 O O . ARG A 1 87 ? 6.982 -2.067 36.229 1.00 88.12 87 ARG A O 1
ATOM 743 N N . THR A 1 88 ? 8.572 -3.522 35.597 1.00 87.44 88 THR A N 1
ATOM 744 C CA . THR A 1 88 ? 8.171 -3.569 34.186 1.00 87.44 88 THR A CA 1
ATOM 745 C C . THR A 1 88 ? 6.811 -4.241 34.045 1.00 87.44 88 THR A C 1
ATOM 747 O O . THR A 1 88 ? 5.959 -3.719 33.332 1.00 87.44 88 THR A O 1
ATOM 750 N N . ILE A 1 89 ? 6.579 -5.332 34.780 1.00 91.31 89 ILE A N 1
ATOM 751 C CA . ILE A 1 89 ? 5.289 -6.035 34.822 1.00 91.31 89 ILE A CA 1
ATOM 752 C C . ILE A 1 89 ? 4.182 -5.111 35.326 1.00 91.31 89 ILE A C 1
ATOM 754 O O . ILE A 1 89 ? 3.167 -4.954 34.653 1.00 91.31 89 ILE A O 1
ATOM 758 N N . ASN A 1 90 ? 4.411 -4.417 36.441 1.00 88.88 90 ASN A N 1
ATOM 759 C CA . ASN A 1 90 ? 3.447 -3.473 37.001 1.00 88.88 90 ASN A CA 1
ATOM 760 C C . ASN A 1 90 ? 3.158 -2.301 36.058 1.00 88.88 90 ASN A C 1
ATOM 762 O O . ASN A 1 90 ? 2.008 -1.900 35.938 1.00 88.88 90 ASN A O 1
ATOM 766 N N . ARG A 1 91 ? 4.161 -1.781 35.339 1.00 89.62 91 ARG A N 1
ATOM 767 C CA . ARG A 1 91 ? 3.963 -0.733 34.322 1.00 89.62 91 ARG A CA 1
ATOM 768 C C . ARG A 1 91 ? 3.095 -1.223 33.159 1.00 89.62 91 ARG A C 1
ATOM 770 O O . ARG A 1 91 ? 2.208 -0.503 32.713 1.00 89.62 91 ARG A O 1
ATOM 777 N N . ILE A 1 92 ? 3.367 -2.423 32.645 1.00 83.75 92 ILE A N 1
ATOM 778 C CA . ILE A 1 92 ? 2.603 -3.020 31.538 1.00 83.75 92 ILE A CA 1
ATOM 779 C C . ILE A 1 92 ? 1.165 -3.308 31.993 1.00 83.75 92 ILE A C 1
ATOM 781 O O . ILE A 1 92 ? 0.231 -2.958 31.280 1.00 83.75 92 ILE A O 1
ATOM 785 N N . CYS A 1 93 ? 0.978 -3.857 33.197 1.00 86.19 93 CYS A N 1
ATOM 786 C CA . CYS A 1 93 ? -0.347 -4.077 33.782 1.00 86.19 93 CYS A CA 1
ATOM 787 C C . CYS A 1 93 ? -1.087 -2.774 34.066 1.00 86.19 93 CYS A C 1
ATOM 789 O O . CYS A 1 93 ? -2.272 -2.693 33.781 1.00 86.19 93 CYS A O 1
ATOM 791 N N . GLY A 1 94 ? -0.389 -1.741 34.544 1.00 82.38 94 GLY A N 1
ATOM 792 C CA . GLY A 1 94 ? -0.934 -0.392 34.680 1.00 82.38 94 GLY A CA 1
ATOM 793 C C . GLY A 1 94 ? -1.570 0.058 33.372 1.00 82.38 94 GLY A C 1
ATOM 794 O O . GLY A 1 94 ? -2.755 0.342 33.353 1.00 82.38 94 GLY A O 1
ATOM 795 N N . ARG A 1 95 ? -0.850 -0.055 32.249 1.00 78.12 95 ARG A N 1
ATOM 796 C CA . ARG A 1 95 ? -1.400 0.244 30.914 1.00 78.12 95 ARG A CA 1
ATOM 797 C C . ARG A 1 95 ? -2.591 -0.641 30.526 1.00 78.12 95 ARG A C 1
ATOM 799 O O . ARG A 1 95 ? -3.520 -0.129 29.920 1.00 78.12 95 ARG A O 1
ATOM 806 N N . LEU A 1 96 ? -2.563 -1.935 30.856 1.00 78.94 96 LEU A N 1
ATOM 807 C CA . LEU A 1 96 ? -3.676 -2.865 30.597 1.00 78.94 96 LEU A CA 1
ATOM 808 C C . LEU A 1 96 ? -4.932 -2.518 31.410 1.00 78.94 96 LEU A C 1
ATOM 810 O O . LEU A 1 96 ? -6.044 -2.763 30.961 1.00 78.94 96 LEU A O 1
ATOM 814 N N . TYR A 1 97 ? -4.762 -1.973 32.613 1.00 78.19 97 TYR A N 1
ATOM 815 C CA . TYR A 1 97 ? -5.863 -1.556 33.481 1.00 78.19 97 TYR A CA 1
ATOM 816 C C . TYR A 1 97 ? -6.356 -0.149 33.192 1.00 78.19 97 TYR A C 1
ATOM 818 O O . TYR A 1 97 ? -7.521 0.145 33.440 1.00 78.19 97 TYR A O 1
ATOM 826 N N . GLU A 1 98 ? -5.446 0.710 32.753 1.00 65.38 98 GLU A N 1
ATOM 827 C CA . GLU A 1 98 ? -5.672 2.131 32.569 1.00 65.38 98 GLU A CA 1
ATOM 828 C C . GLU A 1 98 ? -6.142 2.484 31.174 1.00 65.38 98 GLU A C 1
ATOM 830 O O . GLU A 1 98 ? -6.401 3.668 31.028 1.00 65.38 98 GLU A O 1
ATOM 835 N N . GLU A 1 99 ? -6.212 1.557 30.193 1.00 54.94 99 GLU A N 1
ATOM 836 C CA . GLU A 1 99 ? -6.508 1.872 28.781 1.00 54.94 99 GLU A CA 1
ATOM 837 C C . GLU A 1 99 ? -7.540 2.994 28.678 1.00 54.94 99 GLU A C 1
ATOM 839 O O . GLU A 1 99 ? -8.751 2.796 28.773 1.00 54.94 99 GLU A O 1
ATOM 844 N N . GLY A 1 100 ? -6.998 4.209 28.558 1.00 50.50 100 GLY A N 1
ATOM 845 C CA . GLY A 1 100 ? -7.754 5.433 28.509 1.00 50.50 100 GLY A CA 1
ATOM 846 C C . GLY A 1 100 ? -8.340 5.415 27.130 1.00 50.50 100 GLY A C 1
ATOM 847 O O . GLY A 1 100 ? -7.657 5.779 26.169 1.00 50.50 100 GLY A O 1
ATOM 848 N N . LEU A 1 101 ? -9.547 4.866 27.041 1.00 55.09 101 LEU A N 1
ATOM 849 C CA . LEU A 1 101 ? -10.329 4.858 25.825 1.00 55.09 101 LEU A CA 1
ATOM 850 C C . LEU A 1 101 ? -10.272 6.274 25.267 1.00 55.09 101 LEU A C 1
ATOM 852 O O . LEU A 1 101 ? -10.497 7.245 25.996 1.00 55.09 101 LEU A O 1
ATOM 856 N N . ARG A 1 102 ? -9.915 6.403 23.988 1.00 64.69 102 ARG A N 1
ATOM 857 C CA . ARG A 1 102 ? -10.088 7.684 23.314 1.00 64.69 102 ARG A CA 1
ATOM 858 C C . ARG A 1 102 ? -11.544 8.061 23.475 1.00 64.69 102 ARG A C 1
ATOM 860 O O . ARG A 1 102 ? -12.429 7.273 23.149 1.00 64.69 102 ARG A O 1
ATOM 867 N N . GLU A 1 103 ? -11.768 9.255 23.994 1.00 63.59 103 GLU A N 1
ATOM 868 C CA . GLU A 1 103 ? -13.109 9.789 24.083 1.00 63.59 103 GLU A CA 1
ATOM 869 C C . GLU A 1 103 ? -13.628 9.992 22.658 1.00 63.59 103 GLU A C 1
ATOM 871 O O . GLU A 1 103 ? -13.015 10.690 21.846 1.00 63.59 103 GLU A O 1
ATOM 876 N N . ILE A 1 104 ? -14.724 9.312 22.335 1.00 72.06 104 ILE A N 1
ATOM 877 C CA . ILE A 1 104 ? -15.425 9.478 21.069 1.00 72.06 104 ILE A CA 1
ATOM 878 C C . ILE A 1 104 ? -16.552 10.471 21.313 1.00 72.06 104 ILE A C 1
ATOM 880 O O . ILE A 1 104 ? -17.369 10.278 22.214 1.00 72.06 104 ILE A O 1
ATOM 884 N N . ASP A 1 105 ? -16.615 11.513 20.487 1.00 80.50 105 ASP A N 1
ATOM 885 C CA . ASP A 1 105 ? -17.721 12.463 20.514 1.00 80.50 105 ASP A CA 1
ATOM 886 C C . ASP A 1 105 ? -19.066 11.729 20.361 1.00 80.50 105 ASP A C 1
ATOM 888 O O . ASP A 1 105 ? -19.290 10.961 19.418 1.00 80.50 105 ASP A O 1
ATOM 892 N N . SER A 1 106 ? -19.973 11.963 21.309 1.00 77.12 106 SER A N 1
ATOM 893 C CA . SER A 1 106 ? -21.241 11.235 21.413 1.00 77.12 106 SER A CA 1
ATOM 894 C C . SER A 1 106 ? -22.179 11.488 20.232 1.00 77.12 106 SER A C 1
ATOM 896 O O . SER A 1 106 ? -22.975 10.611 19.877 1.00 77.12 106 SER A O 1
ATOM 898 N N . LYS A 1 107 ? -22.076 12.651 19.578 1.00 85.50 107 LYS A N 1
ATOM 899 C CA . LYS A 1 107 ? -22.859 12.981 18.385 1.00 85.50 107 LYS A CA 1
ATOM 900 C C . LYS A 1 107 ? -22.324 12.231 17.168 1.00 85.50 107 LYS A C 1
ATOM 902 O O . LYS A 1 107 ? -23.125 11.636 16.448 1.00 85.50 107 LYS A O 1
ATOM 907 N N . ILE A 1 108 ? -21.002 12.199 16.973 1.00 84.06 108 ILE A N 1
ATOM 908 C CA . ILE A 1 108 ? -20.375 11.391 15.910 1.00 84.06 108 ILE A CA 1
ATOM 909 C C . ILE A 1 108 ? -20.753 9.919 16.091 1.00 84.06 108 ILE A C 1
ATOM 911 O O . ILE A 1 108 ? -21.181 9.265 15.140 1.00 84.06 108 ILE A O 1
ATOM 915 N N . TRP A 1 109 ? -20.667 9.406 17.322 1.00 85.69 109 TRP A N 1
ATOM 916 C CA . TRP A 1 109 ? -21.039 8.022 17.600 1.00 85.69 109 TRP A CA 1
ATOM 917 C C . TRP A 1 109 ? -22.513 7.739 17.289 1.00 85.69 109 TRP A C 1
ATOM 919 O O . TRP A 1 109 ? -22.811 6.773 16.591 1.00 85.69 109 TRP A O 1
ATOM 929 N N . SER A 1 110 ? -23.430 8.616 17.704 1.00 83.06 110 SER A N 1
ATOM 930 C CA . SER A 1 110 ? -24.866 8.464 17.418 1.00 83.06 110 SER A CA 1
ATOM 931 C C . SER A 1 110 ? -25.164 8.370 15.913 1.00 83.06 110 SER A C 1
ATOM 933 O O . SER A 1 110 ? -25.982 7.547 15.493 1.00 83.06 110 SER A O 1
ATOM 935 N N . ASN A 1 111 ? -24.469 9.158 15.084 1.00 89.38 111 ASN A N 1
ATOM 936 C CA . ASN A 1 111 ? -24.587 9.073 13.625 1.00 89.38 111 ASN A CA 1
ATOM 937 C C . ASN A 1 111 ? -24.062 7.733 13.087 1.00 89.38 111 ASN A C 1
ATOM 939 O O . ASN A 1 111 ? -24.711 7.107 12.245 1.00 89.38 111 ASN A O 1
ATOM 943 N N . ILE A 1 112 ? -22.918 7.259 13.596 1.00 89.00 112 ILE A N 1
ATOM 944 C CA . ILE A 1 112 ? -22.354 5.948 13.237 1.00 89.00 112 ILE A CA 1
ATOM 945 C C . ILE A 1 112 ? -23.361 4.839 13.540 1.00 89.00 112 ILE A C 1
ATOM 947 O O . ILE A 1 112 ? -23.620 3.999 12.677 1.00 89.00 112 ILE A O 1
ATOM 951 N N . GLU A 1 113 ? -23.971 4.842 14.729 1.00 89.19 113 GLU A N 1
ATOM 952 C CA . GLU A 1 113 ? -24.974 3.838 15.093 1.00 89.19 113 GLU A CA 1
ATOM 953 C C . GLU A 1 113 ? -26.180 3.863 14.151 1.00 89.19 113 GLU A C 1
ATOM 955 O O . GLU A 1 113 ? -26.674 2.807 13.739 1.00 89.19 113 GLU A O 1
ATOM 960 N N . TYR A 1 114 ? -26.656 5.062 13.809 1.00 92.81 114 TYR A N 1
ATOM 961 C CA . TYR A 1 114 ? -27.776 5.249 12.896 1.00 92.81 114 TYR A CA 1
ATOM 962 C C . TYR A 1 114 ? -27.466 4.659 11.514 1.00 92.81 114 TYR A C 1
ATOM 964 O O . TYR A 1 114 ? -28.185 3.766 11.056 1.00 92.81 114 TYR A O 1
ATOM 972 N N . HIS A 1 115 ? -26.365 5.068 10.879 1.00 94.81 115 HIS A N 1
ATOM 973 C CA . HIS A 1 115 ? -25.998 4.591 9.540 1.00 94.81 115 HIS A CA 1
ATOM 974 C C . HIS A 1 115 ? -25.627 3.102 9.519 1.00 94.81 115 HIS A C 1
ATOM 976 O O . HIS A 1 115 ? -25.942 2.400 8.554 1.00 94.81 115 HIS A O 1
ATOM 982 N N . PHE A 1 116 ? -25.044 2.579 10.603 1.00 93.00 116 PHE A N 1
ATOM 983 C CA . PHE A 1 116 ? -24.783 1.147 10.749 1.00 93.00 116 PHE A CA 1
ATOM 984 C C . PHE A 1 116 ? -26.079 0.326 10.713 1.00 93.00 116 PHE A C 1
ATOM 986 O O . PHE A 1 116 ? -26.142 -0.694 10.022 1.00 93.00 116 PHE A O 1
ATOM 993 N N . LYS A 1 117 ? -27.124 0.781 11.419 1.00 93.00 117 LYS A N 1
ATOM 994 C CA . LYS A 1 117 ? -28.446 0.129 11.441 1.00 93.00 117 LYS A CA 1
ATOM 995 C C . LYS A 1 117 ? -29.164 0.234 10.095 1.00 93.00 117 LYS A C 1
ATOM 997 O O . LYS A 1 117 ? -29.768 -0.745 9.670 1.00 93.00 117 LYS A O 1
ATOM 1002 N N . GLN A 1 118 ? -29.058 1.377 9.413 1.00 95.62 118 GLN A N 1
ATOM 1003 C CA . GLN A 1 118 ? -29.662 1.584 8.088 1.00 95.62 118 GLN A CA 1
ATOM 1004 C C . GLN A 1 118 ? -28.920 0.872 6.946 1.00 95.62 118 GLN A C 1
ATOM 1006 O O . GLN A 1 118 ? -29.407 0.869 5.821 1.00 95.62 118 GLN A O 1
ATOM 1011 N N . LYS A 1 119 ? -27.754 0.266 7.217 1.00 93.31 119 LYS A N 1
ATOM 1012 C CA . LYS A 1 119 ? -26.870 -0.322 6.195 1.00 93.31 119 LYS A CA 1
ATOM 1013 C C . LYS A 1 119 ? -26.455 0.681 5.106 1.00 93.31 119 LYS A C 1
ATOM 1015 O O . LYS A 1 119 ? -26.247 0.315 3.952 1.00 93.31 119 LYS A O 1
ATOM 1020 N N . ASP A 1 120 ? -26.307 1.948 5.490 1.00 94.50 120 ASP A N 1
ATOM 1021 C CA . ASP A 1 120 ? -25.824 3.007 4.606 1.00 94.50 120 ASP A CA 1
ATOM 1022 C C . ASP A 1 120 ? -24.291 3.030 4.616 1.00 94.50 120 ASP A C 1
ATOM 1024 O O . ASP A 1 120 ? -23.661 3.601 5.509 1.00 94.50 120 ASP A O 1
ATOM 1028 N N . ASN A 1 121 ? -23.687 2.367 3.628 1.00 94.75 121 ASN A N 1
ATOM 1029 C CA . ASN A 1 121 ? -22.236 2.204 3.546 1.00 94.75 121 ASN A CA 1
ATOM 1030 C C . ASN A 1 121 ? -21.485 3.536 3.426 1.00 94.75 121 ASN A C 1
ATOM 1032 O O . ASN A 1 121 ? -20.434 3.707 4.049 1.00 94.75 121 ASN A O 1
ATOM 1036 N N . LEU A 1 122 ? -21.998 4.456 2.605 1.00 93.50 122 LEU A N 1
ATOM 1037 C CA . LEU A 1 122 ? -21.301 5.699 2.287 1.00 93.50 122 LEU A CA 1
ATOM 1038 C C . LEU A 1 122 ? -21.298 6.628 3.500 1.00 93.50 122 LEU A C 1
ATOM 1040 O O . LEU A 1 122 ? -20.242 7.142 3.884 1.00 93.50 122 LEU A O 1
ATOM 1044 N N . ALA A 1 123 ? -22.453 6.791 4.145 1.00 93.69 123 ALA A N 1
ATOM 1045 C CA . ALA A 1 123 ? -22.563 7.617 5.338 1.00 93.69 123 ALA A CA 1
ATOM 1046 C C . ALA A 1 123 ? -21.817 7.001 6.534 1.00 93.69 123 ALA A C 1
ATOM 1048 O O . ALA A 1 123 ? -21.093 7.709 7.236 1.00 93.69 123 ALA A O 1
ATOM 1049 N N . LEU A 1 124 ? -21.890 5.674 6.714 1.00 94.12 124 LEU A N 1
ATOM 1050 C CA . LEU A 1 124 ? -21.169 4.969 7.779 1.00 94.12 124 LEU A CA 1
ATOM 1051 C C . LEU A 1 124 ? -19.651 5.177 7.688 1.00 94.12 124 LEU A C 1
ATOM 1053 O O . LEU A 1 124 ? -19.018 5.538 8.681 1.00 94.12 124 LEU A O 1
ATOM 1057 N N . ILE A 1 125 ? -19.050 4.966 6.510 1.00 93.12 125 ILE A N 1
ATOM 1058 C CA . ILE A 1 125 ? -17.607 5.192 6.342 1.00 93.12 125 ILE A CA 1
ATOM 1059 C C . ILE A 1 125 ? -17.261 6.669 6.496 1.00 93.12 125 ILE A C 1
ATOM 1061 O O . ILE A 1 125 ? -16.236 6.981 7.101 1.00 93.12 125 ILE A O 1
ATOM 1065 N N . THR A 1 126 ? -18.096 7.576 5.989 1.00 93.25 126 THR A N 1
ATOM 1066 C CA . THR A 1 126 ? -17.852 9.019 6.108 1.00 93.25 126 THR A CA 1
ATOM 1067 C C . THR A 1 126 ? -17.686 9.435 7.567 1.00 93.25 126 THR A C 1
ATOM 1069 O O . THR A 1 126 ? -16.703 10.112 7.883 1.00 93.25 126 THR A O 1
ATOM 1072 N N . GLU A 1 127 ? -18.573 8.968 8.448 1.00 91.25 127 GLU A N 1
ATOM 1073 C CA . GLU A 1 127 ? -18.505 9.249 9.885 1.00 91.25 127 GLU A CA 1
ATOM 1074 C C . GLU A 1 127 ? -17.325 8.546 10.567 1.00 91.25 127 GLU A C 1
ATOM 1076 O O . GLU A 1 127 ? -16.563 9.176 11.300 1.00 91.25 127 GLU A O 1
ATOM 1081 N N . LEU A 1 128 ? -17.079 7.265 10.265 1.00 90.75 128 LEU A N 1
ATOM 1082 C CA . LEU A 1 128 ? -15.938 6.531 10.832 1.00 90.75 128 LEU A CA 1
ATOM 1083 C C . LEU A 1 128 ? -14.581 7.138 10.445 1.00 90.75 128 LEU A C 1
ATOM 1085 O O . LEU A 1 128 ? -13.627 7.077 11.220 1.00 90.75 128 LEU A O 1
ATOM 1089 N N . LEU A 1 129 ? -14.461 7.743 9.259 1.00 91.38 129 LEU A N 1
ATOM 1090 C CA . LEU A 1 129 ? -13.231 8.419 8.833 1.00 91.38 129 LEU A CA 1
ATOM 1091 C C . LEU A 1 129 ? -12.956 9.713 9.609 1.00 91.38 129 LEU A C 1
ATOM 1093 O O . LEU A 1 129 ? -11.807 10.162 9.597 1.00 91.38 129 LEU A O 1
ATOM 1097 N N . ASN A 1 130 ? -13.966 10.291 10.265 1.00 87.81 130 ASN A N 1
ATOM 1098 C CA . ASN A 1 130 ? -13.816 11.475 11.114 1.00 87.81 130 ASN A CA 1
ATOM 1099 C C . ASN A 1 130 ? -13.265 11.129 12.507 1.00 87.81 130 ASN A C 1
ATOM 1101 O O . ASN A 1 130 ? -12.830 12.024 13.224 1.00 87.81 130 ASN A O 1
ATOM 1105 N N . LEU A 1 131 ? -13.230 9.844 12.875 1.00 84.00 131 LEU A N 1
ATOM 1106 C CA . LEU A 1 131 ? -12.622 9.388 14.119 1.00 84.00 131 LEU A CA 1
ATOM 1107 C C . LEU A 1 131 ? -11.090 9.385 14.042 1.00 84.00 131 LEU A C 1
ATOM 1109 O O . LEU A 1 131 ? -10.474 9.085 13.007 1.00 84.00 131 LEU A O 1
ATOM 1113 N N . ASP A 1 132 ? -10.465 9.622 15.195 1.00 78.06 132 ASP A N 1
ATOM 1114 C CA . ASP A 1 132 ? -9.010 9.576 15.364 1.00 78.06 132 ASP A CA 1
ATOM 1115 C C . ASP A 1 132 ? -8.414 8.202 15.034 1.00 78.06 132 ASP A C 1
ATOM 1117 O O . ASP A 1 132 ? -7.276 8.102 14.563 1.00 78.06 132 ASP A O 1
ATOM 1121 N N . LEU A 1 133 ? -9.167 7.127 15.276 1.00 82.06 133 LEU A N 1
ATOM 1122 C CA . LEU A 1 133 ? -8.799 5.767 14.906 1.00 82.06 133 LEU A CA 1
ATOM 1123 C C . LEU A 1 133 ? -9.918 5.134 14.095 1.00 82.06 133 LEU A C 1
ATOM 1125 O O . LEU A 1 133 ? -11.074 5.139 14.499 1.00 82.06 133 LEU A O 1
ATOM 1129 N N . PHE A 1 134 ? -9.546 4.568 12.950 1.00 88.44 134 PHE A N 1
ATOM 1130 C CA . PHE A 1 134 ? -10.463 3.760 12.164 1.00 88.44 134 PHE A CA 1
ATOM 1131 C C . PHE A 1 134 ? -10.476 2.328 12.728 1.00 88.44 134 PHE A C 1
ATOM 1133 O O . PHE A 1 134 ? -9.399 1.798 13.021 1.00 88.44 134 PHE A O 1
ATOM 1140 N N . PRO A 1 135 ? -11.645 1.676 12.856 1.00 85.56 135 PRO A N 1
ATOM 1141 C CA . PRO A 1 135 ? -11.788 0.415 13.595 1.00 85.56 135 PRO A CA 1
ATOM 1142 C C . PRO A 1 135 ? -11.097 -0.788 12.932 1.00 85.56 135 PRO A C 1
ATOM 1144 O O . PRO A 1 135 ? -10.865 -1.816 13.568 1.00 85.56 135 PRO A O 1
ATOM 1147 N N . ILE A 1 136 ? -10.769 -0.682 11.643 1.00 84.06 136 ILE A N 1
ATOM 1148 C CA . ILE A 1 136 ? -10.120 -1.734 10.860 1.00 84.06 136 ILE A CA 1
ATOM 1149 C C . ILE A 1 136 ? -8.791 -1.216 10.322 1.00 84.06 136 ILE A C 1
ATOM 1151 O O . ILE A 1 136 ? -8.703 -0.115 9.781 1.00 84.06 136 ILE A O 1
ATOM 1155 N N . LYS A 1 137 ? -7.750 -2.048 10.405 1.00 78.69 137 LYS A N 1
ATOM 1156 C CA . LYS A 1 137 ? -6.469 -1.750 9.761 1.00 78.69 137 LYS A CA 1
ATOM 1157 C C . LYS A 1 137 ? -6.547 -2.175 8.304 1.00 78.69 137 LYS A C 1
ATOM 1159 O O . LYS A 1 137 ? -6.561 -3.362 7.986 1.00 78.69 137 LYS A O 1
ATOM 1164 N N . ASP A 1 138 ? -6.650 -1.181 7.440 1.00 83.69 138 ASP A N 1
ATOM 1165 C CA . ASP A 1 138 ? -6.778 -1.341 6.001 1.00 83.69 138 ASP A CA 1
ATOM 1166 C C . ASP A 1 138 ? -5.949 -0.242 5.320 1.00 83.69 138 ASP A C 1
ATOM 1168 O O . ASP A 1 138 ? -5.980 0.925 5.723 1.00 83.69 138 ASP A O 1
ATOM 1172 N N . SER A 1 139 ? -5.135 -0.632 4.337 1.00 82.00 139 SER A N 1
ATOM 1173 C CA . SER A 1 139 ? -4.149 0.240 3.687 1.00 82.00 139 SER A CA 1
ATOM 1174 C C . SER A 1 139 ? -4.779 1.407 2.926 1.00 82.00 139 SER A C 1
ATOM 1176 O O . SER A 1 139 ? -4.109 2.409 2.681 1.00 82.00 139 SER A O 1
ATOM 1178 N N . TYR A 1 140 ? -6.063 1.304 2.582 1.00 87.19 140 TYR A N 1
ATOM 1179 C CA . TYR A 1 140 ? -6.785 2.306 1.804 1.00 87.19 140 TYR A CA 1
ATOM 1180 C C . TYR A 1 140 ? -7.382 3.428 2.668 1.00 87.19 140 TYR A C 1
ATOM 1182 O O . TYR A 1 140 ? -7.701 4.496 2.149 1.00 87.19 140 TYR A O 1
ATOM 1190 N N . ILE A 1 141 ? -7.480 3.244 3.990 1.00 89.31 141 ILE A N 1
ATOM 1191 C CA . ILE A 1 141 ? -8.123 4.208 4.902 1.00 89.31 141 ILE A CA 1
ATOM 1192 C C . ILE A 1 141 ? -7.450 5.574 4.866 1.00 89.31 141 ILE A C 1
ATOM 1194 O O . ILE A 1 141 ? -8.129 6.597 4.826 1.00 89.31 141 ILE A O 1
ATOM 1198 N N . ALA A 1 142 ? -6.121 5.612 4.863 1.00 85.75 142 ALA A N 1
ATOM 1199 C CA . ALA A 1 142 ? -5.393 6.873 4.854 1.00 85.75 142 ALA A CA 1
ATOM 1200 C C . ALA A 1 142 ? -5.583 7.645 3.535 1.00 85.75 142 ALA A C 1
ATOM 1202 O O . ALA A 1 142 ? -5.689 8.871 3.567 1.00 85.75 142 ALA A O 1
ATOM 1203 N N . TYR A 1 143 ? -5.734 6.950 2.401 1.00 87.75 143 TYR A N 1
ATOM 1204 C CA . TYR A 1 143 ? -6.129 7.581 1.140 1.00 87.75 143 TYR A CA 1
ATOM 1205 C C . TYR A 1 143 ? -7.549 8.164 1.240 1.00 87.75 143 TYR A C 1
ATOM 1207 O O . TYR A 1 143 ? -7.745 9.347 0.974 1.00 87.75 143 TYR A O 1
ATOM 1215 N N . LEU A 1 144 ? -8.523 7.374 1.708 1.00 90.44 144 LEU A N 1
ATOM 1216 C CA . LEU A 1 144 ? -9.928 7.793 1.846 1.00 90.44 144 LEU A CA 1
ATOM 1217 C C . LEU A 1 144 ? -10.131 8.946 2.845 1.00 90.44 144 LEU A C 1
ATOM 1219 O O . LEU A 1 144 ? -11.012 9.784 2.663 1.00 90.44 144 LEU A O 1
ATOM 1223 N N . LYS A 1 145 ? -9.313 9.027 3.904 1.00 88.50 145 LYS A N 1
ATOM 1224 C CA . LYS A 1 145 ? -9.321 10.173 4.832 1.00 88.50 145 LYS A CA 1
ATOM 1225 C C . LYS A 1 145 ? -8.901 11.473 4.141 1.00 88.50 145 LYS A C 1
ATOM 1227 O O . LYS A 1 145 ? -9.395 12.535 4.511 1.00 88.50 145 LYS A O 1
ATOM 1232 N N . ARG A 1 146 ? -7.973 11.388 3.183 1.00 85.75 146 ARG A N 1
ATOM 1233 C CA . ARG A 1 146 ? -7.355 12.533 2.497 1.00 85.75 146 ARG A CA 1
ATOM 1234 C C . ARG A 1 146 ? -8.160 13.004 1.292 1.00 85.75 146 ARG A C 1
ATOM 1236 O O . ARG A 1 146 ? -8.207 14.204 1.051 1.00 85.75 146 ARG A O 1
ATOM 1243 N N . ASP A 1 147 ? -8.787 12.082 0.570 1.00 88.19 147 ASP A N 1
ATOM 1244 C CA . ASP A 1 147 ? -9.675 12.387 -0.548 1.00 88.19 147 ASP A CA 1
ATOM 1245 C C . ASP A 1 147 ? -11.068 11.798 -0.303 1.00 88.19 147 ASP A C 1
ATOM 1247 O O . ASP A 1 147 ? -11.322 10.618 -0.541 1.00 88.19 147 ASP A O 1
ATOM 1251 N N . LYS A 1 148 ? -11.993 12.648 0.155 1.00 87.75 148 LYS A N 1
ATOM 1252 C CA . LYS A 1 148 ? -13.384 12.252 0.411 1.00 87.75 148 LYS A CA 1
ATOM 1253 C C . LYS A 1 148 ? -14.140 11.917 -0.881 1.00 87.75 148 LYS A C 1
ATOM 1255 O O . LYS A 1 148 ? -15.029 11.074 -0.839 1.00 87.75 148 LYS A O 1
ATOM 1260 N N . SER A 1 149 ? -13.760 12.492 -2.028 1.00 88.69 149 SER A N 1
ATOM 1261 C CA . SER A 1 149 ? -14.376 12.150 -3.323 1.00 88.69 149 SER A CA 1
ATOM 1262 C C . SER A 1 149 ? -14.065 10.710 -3.743 1.00 88.69 149 SER A C 1
ATOM 1264 O O . SER A 1 149 ? -14.838 10.081 -4.465 1.00 88.69 149 SER A O 1
ATOM 1266 N N . ALA A 1 150 ? -12.962 10.139 -3.241 1.00 89.62 150 ALA A N 1
ATOM 1267 C CA . ALA A 1 150 ? -12.605 8.749 -3.494 1.00 89.62 150 ALA A CA 1
ATOM 1268 C C . ALA A 1 150 ? -13.632 7.758 -2.925 1.00 89.62 150 ALA A C 1
ATOM 1270 O O . ALA A 1 150 ? -13.677 6.623 -3.395 1.00 89.62 150 ALA A O 1
ATOM 1271 N N . LEU A 1 151 ? -14.469 8.165 -1.962 1.00 89.25 151 LEU A N 1
ATOM 1272 C CA . LEU A 1 151 ? -15.550 7.326 -1.440 1.00 89.25 151 LEU A CA 1
ATOM 1273 C C . LEU A 1 151 ? -16.554 6.952 -2.538 1.00 89.25 151 LEU A C 1
ATOM 1275 O O . LEU A 1 151 ? -16.944 5.794 -2.650 1.00 89.25 151 LEU A O 1
ATOM 1279 N N . GLU A 1 152 ? -16.922 7.913 -3.384 1.00 89.19 152 GLU A N 1
ATOM 1280 C CA . GLU A 1 152 ? -17.890 7.707 -4.467 1.00 89.19 152 GLU A CA 1
ATOM 1281 C C . GLU A 1 152 ? -17.260 6.997 -5.670 1.00 89.19 152 GLU A C 1
ATOM 1283 O O . GLU A 1 152 ? -17.897 6.172 -6.321 1.00 89.19 152 GLU A O 1
ATOM 1288 N N . ARG A 1 153 ? -15.979 7.276 -5.944 1.00 91.75 153 ARG A N 1
ATOM 1289 C CA . ARG A 1 153 ? -15.252 6.693 -7.083 1.00 91.75 153 ARG A CA 1
ATOM 1290 C C . ARG A 1 153 ? -14.884 5.219 -6.890 1.00 91.75 153 ARG A C 1
ATOM 1292 O O . ARG A 1 153 ? -14.612 4.547 -7.879 1.00 91.75 153 ARG A O 1
ATOM 1299 N N . ASN A 1 154 ? -14.854 4.720 -5.649 1.00 91.75 154 ASN A N 1
ATOM 1300 C CA . ASN A 1 154 ? -14.347 3.381 -5.303 1.00 91.75 154 ASN A CA 1
ATOM 1301 C C . ASN A 1 154 ? -15.385 2.525 -4.544 1.00 91.75 154 ASN A C 1
ATOM 1303 O O . ASN A 1 154 ? -15.133 2.086 -3.413 1.00 91.75 154 ASN A O 1
ATOM 1307 N N . PRO A 1 155 ? -16.579 2.287 -5.120 1.00 90.69 155 PRO A N 1
ATOM 1308 C CA . PRO A 1 155 ? -17.686 1.647 -4.415 1.00 90.69 155 PRO A CA 1
ATOM 1309 C C . PRO A 1 155 ? -17.381 0.209 -3.979 1.00 90.69 155 PRO A C 1
ATOM 1311 O O . PRO A 1 155 ? -17.928 -0.243 -2.971 1.00 90.69 155 PRO A O 1
ATOM 1314 N N . ARG A 1 156 ? -16.505 -0.534 -4.676 1.00 90.06 156 ARG A N 1
ATOM 1315 C CA . ARG A 1 156 ? -16.167 -1.911 -4.266 1.00 90.06 156 ARG A CA 1
ATOM 1316 C C . ARG A 1 156 ? -15.320 -1.912 -2.999 1.00 90.06 156 ARG A C 1
ATOM 1318 O O . ARG A 1 156 ? -15.578 -2.712 -2.101 1.00 90.06 156 ARG A O 1
ATOM 1325 N N . THR A 1 157 ? -14.363 -0.994 -2.895 1.00 89.19 157 THR A N 1
ATOM 1326 C CA . THR A 1 157 ? -13.540 -0.782 -1.699 1.00 89.19 157 THR A CA 1
ATOM 1327 C C . THR A 1 157 ? -14.417 -0.396 -0.516 1.00 89.19 157 THR A C 1
ATOM 1329 O O . THR A 1 157 ? -14.280 -0.991 0.553 1.00 89.19 157 THR A O 1
ATOM 1332 N N . ILE A 1 158 ? -15.368 0.524 -0.715 1.00 93.19 158 ILE A N 1
ATOM 1333 C CA . ILE A 1 158 ? -16.331 0.934 0.319 1.00 93.19 158 ILE A CA 1
ATOM 1334 C C . ILE A 1 158 ? -17.188 -0.248 0.772 1.00 93.19 158 ILE A C 1
ATOM 1336 O O . ILE A 1 158 ? -17.228 -0.554 1.963 1.00 93.19 158 ILE A O 1
ATOM 1340 N N . ASN A 1 159 ? -17.800 -0.976 -0.163 1.00 92.00 159 ASN A N 1
ATOM 1341 C CA . ASN A 1 159 ? -18.640 -2.129 0.160 1.00 92.00 159 ASN A CA 1
ATOM 1342 C C . ASN A 1 159 ? -17.862 -3.230 0.891 1.00 92.00 159 ASN A C 1
ATOM 1344 O O . ASN A 1 159 ? -18.373 -3.806 1.849 1.00 92.00 159 ASN A O 1
ATOM 1348 N N . ARG A 1 160 ? -16.612 -3.493 0.493 1.00 92.88 160 ARG A N 1
ATOM 1349 C CA . ARG A 1 160 ? -15.725 -4.458 1.159 1.00 92.88 160 ARG A CA 1
ATOM 1350 C C . ARG A 1 160 ? -15.422 -4.048 2.600 1.00 92.88 160 ARG A C 1
ATOM 1352 O O . ARG A 1 160 ? -15.510 -4.881 3.500 1.00 92.88 160 ARG A O 1
ATOM 1359 N N . ILE A 1 161 ? -15.057 -2.785 2.826 1.00 90.06 161 ILE A N 1
ATOM 1360 C CA . ILE A 1 161 ? -14.761 -2.276 4.173 1.00 90.06 161 ILE A CA 1
ATOM 1361 C C . ILE A 1 161 ? -16.026 -2.334 5.041 1.00 90.06 161 ILE A C 1
ATOM 1363 O O . ILE A 1 161 ? -15.964 -2.854 6.153 1.00 90.06 161 ILE A O 1
ATOM 1367 N N . CYS A 1 162 ? -17.176 -1.889 4.527 1.00 92.50 162 CYS A N 1
ATOM 1368 C CA . CYS A 1 162 ? -18.453 -1.962 5.240 1.00 92.50 162 CYS A CA 1
ATOM 1369 C C . CYS A 1 162 ? -18.899 -3.390 5.541 1.00 92.50 162 CYS A C 1
ATOM 1371 O O . CYS A 1 162 ? -19.358 -3.646 6.649 1.00 92.50 162 CYS A O 1
ATOM 1373 N N . GLY A 1 163 ? -18.712 -4.332 4.613 1.00 91.44 163 GLY A N 1
ATOM 1374 C CA . GLY A 1 163 ? -18.970 -5.752 4.858 1.00 91.44 163 GLY A CA 1
ATOM 1375 C C . GLY A 1 163 ? -18.238 -6.246 6.107 1.00 91.44 163 GLY A C 1
ATOM 1376 O O . GLY A 1 163 ? -18.867 -6.768 7.025 1.00 91.44 163 GLY A O 1
ATOM 1377 N N . ARG A 1 164 ? -16.938 -5.938 6.214 1.00 89.31 164 ARG A N 1
ATOM 1378 C CA . ARG A 1 164 ? -16.124 -6.274 7.397 1.00 89.31 164 ARG A CA 1
ATOM 1379 C C . ARG A 1 164 ? -16.592 -5.561 8.667 1.00 89.31 164 ARG A C 1
ATOM 1381 O O . ARG A 1 164 ? -16.552 -6.147 9.744 1.00 89.31 164 ARG A O 1
ATOM 1388 N N . LEU A 1 165 ? -17.021 -4.300 8.566 1.00 90.38 165 LEU A N 1
ATOM 1389 C CA . LEU A 1 165 ? -17.592 -3.562 9.700 1.00 90.38 165 LEU A CA 1
ATOM 1390 C C . LEU A 1 165 ? -18.879 -4.235 10.196 1.00 90.38 165 LEU A C 1
ATOM 1392 O O . LEU A 1 165 ? -19.078 -4.394 11.399 1.00 90.38 165 LEU A O 1
ATOM 1396 N N . TYR A 1 166 ? -19.741 -4.672 9.280 1.00 91.81 166 TYR A N 1
ATOM 1397 C CA . TYR A 1 166 ? -20.977 -5.360 9.631 1.00 91.81 166 TYR A CA 1
ATOM 1398 C C . TYR A 1 166 ? -20.740 -6.725 10.266 1.00 91.81 166 TYR A C 1
ATOM 1400 O O . TYR A 1 166 ? -21.424 -7.042 11.235 1.00 91.81 166 TYR A O 1
ATOM 1408 N N . GLU A 1 167 ? -19.771 -7.492 9.767 1.00 89.69 167 GLU A N 1
ATOM 1409 C CA . GLU A 1 167 ? -19.338 -8.757 10.375 1.00 89.69 167 GLU A CA 1
ATOM 1410 C C . GLU A 1 167 ? -18.758 -8.548 11.781 1.00 89.69 167 GLU A C 1
ATOM 1412 O O . GLU A 1 167 ? -19.013 -9.341 12.682 1.00 89.69 167 GLU A O 1
ATOM 1417 N N . MET A 1 168 ? -18.007 -7.461 11.983 1.00 85.31 168 MET A N 1
ATOM 1418 C CA . MET A 1 168 ? -17.396 -7.114 13.268 1.00 85.31 168 MET A CA 1
ATOM 1419 C C . MET A 1 168 ? -18.429 -6.719 14.337 1.00 85.31 168 MET A C 1
ATOM 1421 O O . MET A 1 168 ? -18.245 -7.025 15.515 1.00 85.31 168 MET A O 1
ATOM 1425 N N . GLY A 1 169 ? -19.503 -6.037 13.939 1.00 87.56 169 GLY A N 1
ATOM 1426 C CA . GLY A 1 169 ? -20.542 -5.563 14.849 1.00 87.56 169 GLY A CA 1
ATOM 1427 C C . GLY A 1 169 ? -20.203 -4.243 15.557 1.00 87.56 169 GLY A C 1
ATOM 1428 O O . GLY A 1 169 ? -19.046 -3.899 15.805 1.00 87.56 169 GLY A O 1
ATOM 1429 N N . LEU A 1 170 ? -21.251 -3.496 15.911 1.00 80.81 170 LEU A N 1
ATOM 1430 C CA . LEU A 1 170 ? -21.161 -2.116 16.405 1.00 80.81 170 LEU A CA 1
ATOM 1431 C C . LEU A 1 170 ? -20.370 -1.978 17.721 1.00 80.81 170 LEU A C 1
ATOM 1433 O O . LEU A 1 170 ? -19.547 -1.074 17.846 1.00 80.81 170 LEU A O 1
ATOM 1437 N N . ASN A 1 171 ? -20.549 -2.907 18.668 1.00 77.75 171 ASN A N 1
ATOM 1438 C CA . ASN A 1 171 ? -19.831 -2.882 19.950 1.00 77.75 171 ASN A CA 1
ATOM 1439 C C . ASN A 1 171 ? -18.315 -3.004 19.759 1.00 77.75 171 ASN A C 1
ATOM 1441 O O . ASN A 1 171 ? -17.540 -2.281 20.382 1.00 77.75 171 ASN A O 1
ATOM 1445 N N . LYS A 1 172 ? -17.882 -3.899 18.865 1.00 81.50 172 LYS A N 1
ATOM 1446 C CA . LYS A 1 172 ? -16.459 -4.104 18.595 1.00 81.50 172 LYS A CA 1
ATOM 1447 C C . LYS A 1 172 ? -15.870 -2.933 17.808 1.00 81.50 172 LYS A C 1
ATOM 1449 O O . LYS A 1 172 ? -14.730 -2.557 18.059 1.00 81.50 172 LYS A O 1
ATOM 1454 N N . ILE A 1 173 ? -16.650 -2.312 16.918 1.00 82.88 173 ILE A N 1
ATOM 1455 C CA . ILE A 1 173 ? -16.263 -1.058 16.254 1.00 82.88 173 ILE A CA 1
ATOM 1456 C C . ILE A 1 173 ? -15.974 0.033 17.289 1.00 82.88 173 ILE A C 1
ATOM 1458 O O . ILE A 1 173 ? -14.927 0.668 17.200 1.00 82.88 173 ILE A O 1
ATOM 1462 N N . PHE A 1 174 ? -16.849 0.220 18.284 1.00 78.12 174 PHE A N 1
ATOM 1463 C CA . PHE A 1 174 ? -16.644 1.216 19.344 1.00 78.12 174 PHE A CA 1
ATOM 1464 C C . PHE A 1 174 ? -15.332 0.986 20.096 1.00 78.12 174 PHE A C 1
ATOM 1466 O O . PHE A 1 174 ? -14.517 1.900 20.235 1.00 78.12 174 PHE A O 1
ATOM 1473 N N . GLU A 1 175 ? -15.113 -0.260 20.528 1.00 78.50 175 GLU A N 1
ATOM 1474 C CA . GLU A 1 175 ? -13.903 -0.682 21.235 1.00 78.50 175 GLU A CA 1
ATOM 1475 C C . GLU A 1 175 ? -12.654 -0.371 20.401 1.00 78.50 175 GLU A C 1
ATOM 1477 O O . GLU A 1 175 ? -11.740 0.295 20.880 1.00 78.50 175 GLU A O 1
ATOM 1482 N N . LYS A 1 176 ? -12.653 -0.762 19.118 1.00 82.31 176 LYS A N 1
ATOM 1483 C CA . LYS A 1 176 ? -11.535 -0.528 18.196 1.00 82.31 176 LYS A CA 1
ATOM 1484 C C . LYS A 1 176 ? -11.258 0.948 17.944 1.00 82.31 176 LYS A C 1
ATOM 1486 O O . LYS A 1 176 ? -10.098 1.338 17.890 1.00 82.31 176 LYS A O 1
ATOM 1491 N N . CYS A 1 177 ? -12.285 1.777 17.799 1.00 80.94 177 CYS A N 1
ATOM 1492 C CA . CYS A 1 177 ? -12.110 3.220 17.618 1.00 80.94 177 CYS A CA 1
ATOM 1493 C C . CYS A 1 177 ? -11.539 3.908 18.867 1.00 80.94 177 CYS A C 1
ATOM 1495 O O . CYS A 1 177 ? -10.876 4.942 18.764 1.00 80.94 177 CYS A O 1
ATOM 1497 N N . SER A 1 178 ? -11.781 3.318 20.034 1.00 74.81 178 SER A N 1
ATOM 1498 C CA . SER A 1 178 ? -11.367 3.849 21.328 1.00 74.81 178 SER A CA 1
ATOM 1499 C C . SER A 1 178 ? -9.951 3.413 21.736 1.00 74.81 178 SER A C 1
ATOM 1501 O O . SER A 1 178 ? -9.416 3.938 22.709 1.00 74.81 178 SER A O 1
ATOM 1503 N N . GLU A 1 179 ? -9.309 2.491 21.005 1.00 73.06 179 GLU A N 1
ATOM 1504 C CA . GLU A 1 179 ? -7.969 1.982 21.341 1.00 73.06 179 GLU A CA 1
ATOM 1505 C C . GLU A 1 179 ? -6.909 3.106 21.377 1.00 73.06 179 GLU A C 1
ATOM 1507 O O . GLU A 1 179 ? -6.918 4.007 20.528 1.00 73.06 179 GLU A O 1
ATOM 1512 N N . PRO A 1 180 ? -5.925 3.066 22.294 1.00 64.31 180 PRO A N 1
ATOM 1513 C CA . PRO A 1 180 ? -4.863 4.071 22.378 1.00 64.31 180 PRO A CA 1
ATOM 1514 C C . PRO A 1 180 ? -4.003 4.140 21.098 1.00 64.31 180 PRO A C 1
ATOM 1516 O O . PRO A 1 180 ? -4.032 3.258 20.239 1.00 64.31 180 PRO A O 1
ATOM 1519 N N . LYS A 1 181 ? -3.240 5.228 20.916 1.00 56.78 181 LYS A N 1
ATOM 1520 C CA . LYS A 1 181 ? -2.406 5.424 19.711 1.00 56.78 181 LYS A CA 1
ATOM 1521 C C . LYS A 1 181 ? -1.375 4.299 19.568 1.00 56.78 181 LYS A C 1
ATOM 1523 O O . LYS A 1 181 ? -0.497 4.139 20.411 1.00 56.78 181 LYS A O 1
ATOM 1528 N N . GLU A 1 182 ? -1.453 3.551 18.472 1.00 56.31 182 GLU A N 1
ATOM 1529 C CA . GLU A 1 182 ? -0.478 2.516 18.136 1.00 56.31 182 GLU A CA 1
ATOM 1530 C C . GLU A 1 182 ? 0.699 3.056 17.307 1.00 56.31 182 GLU A C 1
ATOM 1532 O O . GLU A 1 182 ? 0.556 3.986 16.515 1.00 56.31 182 GLU A O 1
ATOM 1537 N N . THR A 1 183 ? 1.853 2.392 17.411 1.00 37.09 183 THR A N 1
ATOM 1538 C CA . THR A 1 183 ? 2.987 2.542 16.486 1.00 37.09 183 THR A CA 1
ATOM 1539 C C . THR A 1 183 ? 2.954 1.487 15.372 1.00 37.09 183 THR A C 1
ATOM 1541 O O . THR A 1 183 ? 2.447 0.380 15.559 1.00 37.09 183 THR A O 1
ATOM 1544 N N . ASN A 1 184 ? 3.450 1.876 14.194 1.00 46.16 184 ASN A N 1
ATOM 1545 C CA . ASN A 1 184 ? 3.190 1.321 12.854 1.00 46.16 184 ASN A CA 1
ATOM 1546 C C . ASN A 1 184 ? 3.343 -0.201 12.638 1.00 46.16 184 ASN A C 1
ATOM 1548 O O . ASN A 1 184 ? 3.991 -0.916 13.399 1.00 46.16 184 ASN A O 1
ATOM 1552 N N . ARG A 1 185 ? 2.740 -0.674 11.536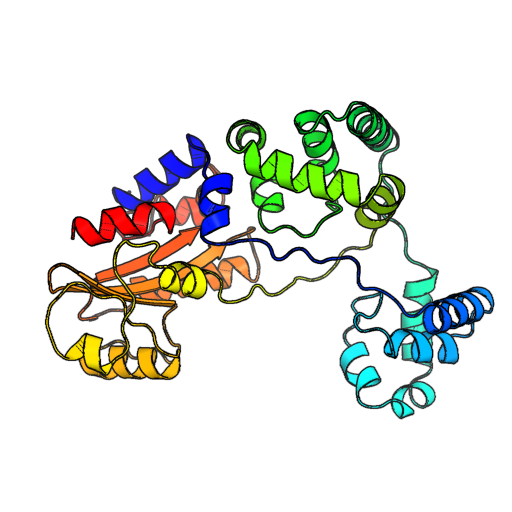 1.00 48.72 185 ARG A N 1
ATOM 1553 C CA . ARG A 1 185 ? 2.828 -2.041 10.992 1.00 48.72 185 ARG A CA 1
ATOM 1554 C C . ARG A 1 185 ? 3.655 -2.074 9.700 1.00 48.72 185 ARG A C 1
ATOM 1556 O O . ARG A 1 185 ? 3.722 -1.083 8.978 1.00 48.72 185 ARG A O 1
ATOM 1563 N N . GLN A 1 186 ? 4.242 -3.236 9.427 1.00 40.59 186 GLN A N 1
ATOM 1564 C CA . GLN A 1 186 ? 4.993 -3.564 8.214 1.00 40.59 186 GLN A CA 1
ATOM 1565 C C . GLN A 1 186 ? 4.073 -4.275 7.205 1.00 40.59 186 GLN A C 1
ATOM 1567 O O . GLN A 1 186 ? 3.216 -5.061 7.606 1.00 40.59 186 GLN A O 1
ATOM 1572 N N . ILE A 1 187 ? 4.243 -3.979 5.914 1.00 52.19 187 ILE A N 1
ATOM 1573 C CA . ILE A 1 187 ? 3.497 -4.570 4.789 1.00 52.19 187 ILE A CA 1
ATOM 1574 C C . ILE A 1 187 ? 4.407 -5.589 4.078 1.00 52.19 187 ILE A C 1
ATOM 1576 O O . ILE A 1 187 ? 5.617 -5.374 4.002 1.00 52.19 187 ILE A O 1
ATOM 1580 N N . GLY A 1 188 ? 3.835 -6.701 3.602 1.00 57.88 188 GLY A N 1
ATOM 1581 C CA . GLY A 1 188 ? 4.544 -7.762 2.867 1.00 57.88 188 GLY A CA 1
ATOM 1582 C C . GLY A 1 188 ? 4.783 -7.458 1.372 1.00 57.88 188 GLY A C 1
ATOM 1583 O O . GLY A 1 188 ? 4.363 -6.408 0.885 1.00 57.88 188 GLY A O 1
ATOM 1584 N N . PRO A 1 189 ? 5.441 -8.362 0.618 1.00 71.25 189 PRO A N 1
ATOM 1585 C CA . PRO A 1 189 ? 5.908 -8.132 -0.760 1.00 71.25 189 PRO A CA 1
ATOM 1586 C C . PRO A 1 189 ? 4.818 -8.317 -1.843 1.00 71.25 189 PRO A C 1
ATOM 1588 O O . PRO A 1 189 ? 5.020 -8.989 -2.850 1.00 71.25 189 PRO A O 1
ATOM 1591 N N . MET A 1 190 ? 3.667 -7.675 -1.662 1.00 83.56 190 MET A N 1
ATOM 1592 C CA . MET A 1 190 ? 2.437 -7.872 -2.452 1.00 83.56 190 MET A CA 1
ATOM 1593 C C . MET A 1 190 ? 2.590 -7.591 -3.959 1.00 83.56 190 MET A C 1
ATOM 1595 O O . MET A 1 190 ? 1.961 -8.243 -4.786 1.00 83.56 190 MET A O 1
ATOM 1599 N N . PHE A 1 191 ? 3.461 -6.646 -4.328 1.00 87.44 191 PHE A N 1
ATOM 1600 C CA . PHE A 1 191 ? 3.714 -6.310 -5.732 1.00 87.44 191 PHE A CA 1
ATOM 1601 C C . PHE A 1 191 ? 4.279 -7.502 -6.523 1.00 87.44 191 PHE A C 1
ATOM 1603 O O . PHE A 1 191 ? 3.880 -7.733 -7.661 1.00 87.44 191 PHE A O 1
ATOM 1610 N N . LYS A 1 192 ? 5.168 -8.298 -5.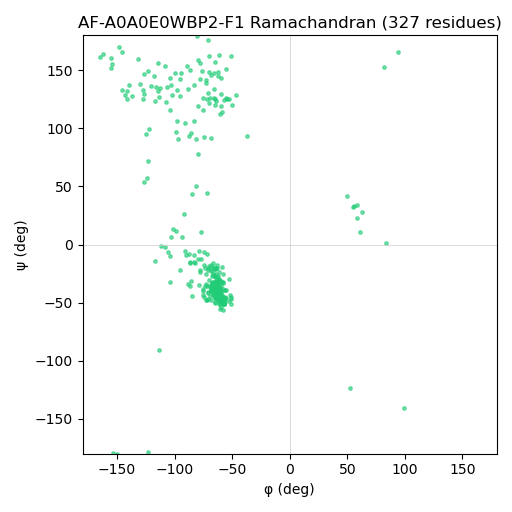916 1.00 85.94 192 LYS A N 1
ATOM 1611 C CA . LYS A 1 192 ? 5.754 -9.476 -6.572 1.00 85.94 192 LYS A CA 1
ATOM 1612 C C . LYS A 1 192 ? 4.718 -10.575 -6.788 1.00 85.94 192 LYS A C 1
ATOM 1614 O O . LYS A 1 192 ? 4.711 -11.201 -7.845 1.00 85.94 192 LYS A O 1
ATOM 1619 N N . ASP A 1 193 ? 3.818 -10.766 -5.827 1.00 85.25 193 ASP A N 1
ATOM 1620 C CA . ASP A 1 193 ? 2.715 -11.723 -5.954 1.00 85.25 193 ASP A CA 1
ATOM 1621 C C . ASP A 1 193 ? 1.784 -11.339 -7.109 1.00 85.25 193 ASP A C 1
ATOM 1623 O O . ASP A 1 193 ? 1.381 -12.195 -7.897 1.00 85.25 193 ASP A O 1
ATOM 1627 N N . TRP A 1 194 ? 1.501 -10.044 -7.267 1.00 90.25 194 TRP A N 1
ATOM 1628 C CA . TRP A 1 194 ? 0.731 -9.531 -8.397 1.00 90.25 194 TRP A CA 1
ATOM 1629 C C . TRP A 1 194 ? 1.414 -9.807 -9.746 1.00 90.25 194 TRP A C 1
ATOM 1631 O O . TRP A 1 194 ? 0.783 -10.347 -10.654 1.00 90.25 194 TRP A O 1
ATOM 1641 N N . LEU A 1 195 ? 2.720 -9.537 -9.870 1.00 88.25 195 LEU A N 1
ATOM 1642 C CA . LEU A 1 195 ? 3.480 -9.853 -11.089 1.00 88.25 195 LEU A CA 1
ATOM 1643 C C . LEU A 1 195 ? 3.396 -11.342 -11.456 1.00 88.25 195 LEU A C 1
ATOM 1645 O O . LEU A 1 195 ? 3.146 -11.680 -12.614 1.00 88.25 195 LEU A O 1
ATOM 1649 N N . ASN A 1 196 ? 3.556 -12.219 -10.461 1.00 85.12 196 ASN A N 1
ATOM 1650 C CA . ASN A 1 196 ? 3.536 -13.676 -10.623 1.00 85.12 196 ASN A CA 1
ATOM 1651 C C . ASN A 1 196 ? 2.192 -14.223 -11.128 1.00 85.12 196 ASN A C 1
ATOM 1653 O O . ASN A 1 196 ? 2.156 -15.320 -11.677 1.00 85.12 196 ASN A O 1
ATOM 1657 N N . ASN A 1 197 ? 1.108 -13.450 -11.0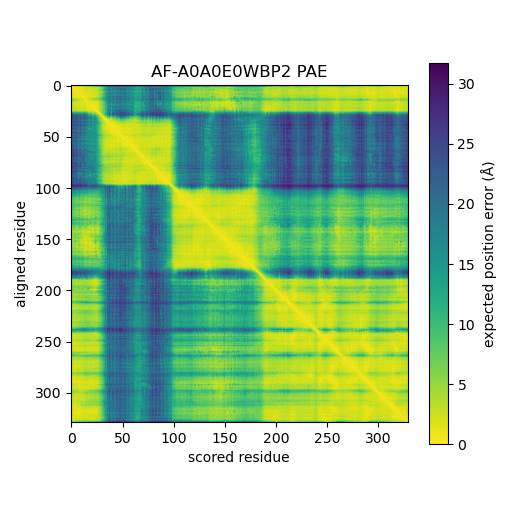24 1.00 84.62 197 ASN A N 1
ATOM 1658 C CA . ASN A 1 197 ? -0.223 -13.814 -11.513 1.00 84.62 197 ASN A CA 1
ATOM 1659 C C . ASN A 1 197 ? -0.502 -13.332 -12.952 1.00 84.62 197 ASN A C 1
ATOM 1661 O O . ASN A 1 197 ? -1.657 -13.116 -13.321 1.00 84.62 197 ASN A O 1
ATOM 1665 N N . LYS A 1 198 ? 0.540 -13.145 -13.780 1.00 87.25 198 LYS A N 1
ATOM 1666 C CA . LYS A 1 198 ? 0.449 -12.716 -15.195 1.00 87.25 198 LYS A CA 1
ATOM 1667 C C . LYS A 1 198 ? -0.249 -11.367 -15.404 1.00 87.25 198 LYS A C 1
ATOM 1669 O O . LYS A 1 198 ? -0.747 -11.081 -16.495 1.00 87.25 198 LYS A O 1
ATOM 1674 N N . SER A 1 199 ? -0.288 -10.504 -14.390 1.00 86.12 199 SER A N 1
ATOM 1675 C CA . SER A 1 199 ? -1.076 -9.265 -14.446 1.00 86.12 199 SER A CA 1
ATOM 1676 C C . SER A 1 199 ? -0.570 -8.244 -15.475 1.00 86.12 199 SER A C 1
ATOM 1678 O O . SER A 1 199 ? -1.336 -7.398 -15.934 1.00 86.12 199 SER A O 1
ATOM 1680 N N . LEU A 1 200 ? 0.686 -8.366 -15.917 1.00 90.56 200 LEU A N 1
ATOM 1681 C CA . LEU A 1 200 ? 1.269 -7.553 -16.993 1.00 90.56 200 LEU A CA 1
ATOM 1682 C C . LEU A 1 200 ? 1.162 -8.203 -18.391 1.00 90.56 200 LEU A C 1
ATOM 1684 O O . LEU A 1 200 ? 1.689 -7.672 -19.366 1.00 90.56 200 LEU A O 1
ATOM 1688 N N . GLY A 1 201 ? 0.455 -9.330 -18.526 1.00 86.44 201 GLY A N 1
ATOM 1689 C CA . GLY A 1 201 ? 0.196 -9.989 -19.813 1.00 86.44 201 GLY A CA 1
ATOM 1690 C C . GLY A 1 201 ? 1.310 -10.911 -20.322 1.00 86.44 201 GLY A C 1
ATOM 1691 O O . GLY A 1 201 ? 1.144 -11.504 -21.383 1.00 86.44 201 GLY A O 1
ATOM 1692 N N . VAL A 1 202 ? 2.399 -11.073 -19.565 1.00 89.94 202 VAL A N 1
ATOM 1693 C CA . VAL A 1 202 ? 3.455 -12.071 -19.810 1.00 89.94 202 VAL A CA 1
ATOM 1694 C C . VAL A 1 202 ? 3.629 -12.957 -18.576 1.00 89.94 202 VAL A C 1
ATOM 1696 O O . VAL A 1 202 ? 3.387 -12.506 -17.455 1.00 89.94 202 VAL A O 1
ATOM 1699 N N . GLU A 1 203 ? 4.027 -14.214 -18.777 1.00 90.50 203 GLU A N 1
ATOM 1700 C CA . GLU A 1 203 ? 4.409 -15.111 -17.678 1.00 90.50 203 GLU A CA 1
ATOM 1701 C C . GLU A 1 203 ? 5.800 -14.719 -17.166 1.00 90.50 203 GLU A C 1
ATOM 1703 O O . GLU A 1 203 ? 6.733 -14.653 -17.971 1.00 90.50 203 GLU A O 1
ATOM 1708 N N . PRO A 1 204 ? 5.973 -14.460 -15.859 1.00 92.69 204 PRO A N 1
ATOM 1709 C CA . PRO A 1 204 ? 7.300 -14.264 -15.297 1.00 92.69 204 PRO A CA 1
ATOM 1710 C C . PRO A 1 204 ? 8.133 -15.545 -15.372 1.00 92.69 204 PRO A C 1
ATOM 1712 O O . PRO A 1 204 ? 7.675 -16.627 -15.001 1.00 92.69 204 PRO A O 1
ATOM 1715 N N . VAL A 1 205 ? 9.376 -15.410 -15.816 1.00 94.38 205 VAL A N 1
ATOM 1716 C CA . VAL A 1 205 ? 10.291 -16.523 -16.086 1.00 94.38 205 VAL A CA 1
ATOM 1717 C C . VAL A 1 205 ? 11.473 -16.502 -15.126 1.00 94.38 205 VAL A C 1
ATOM 1719 O O . VAL A 1 205 ? 11.803 -15.458 -14.560 1.00 94.38 205 VAL A O 1
ATOM 1722 N N . ASP A 1 206 ? 12.112 -17.649 -14.913 1.00 94.94 206 ASP A N 1
ATOM 1723 C CA . ASP A 1 206 ? 13.343 -17.692 -14.123 1.00 94.94 206 ASP A CA 1
ATOM 1724 C C . ASP A 1 206 ? 14.527 -17.052 -14.868 1.00 94.94 206 ASP A C 1
ATOM 1726 O O . ASP A 1 206 ? 14.413 -16.618 -16.015 1.00 94.94 206 ASP A O 1
ATOM 1730 N N . LEU A 1 207 ? 15.682 -16.965 -14.204 1.00 94.06 207 LEU A N 1
ATOM 1731 C CA . LEU A 1 207 ? 16.863 -16.323 -14.778 1.00 94.06 207 LEU A CA 1
ATOM 1732 C C . LEU A 1 207 ? 17.357 -17.001 -16.064 1.00 94.06 207 LEU A C 1
ATOM 1734 O O . LEU A 1 207 ? 17.805 -16.294 -16.966 1.00 94.06 207 LEU A O 1
ATOM 1738 N N . ASN A 1 208 ? 17.293 -18.331 -16.154 1.00 93.62 208 ASN A N 1
ATOM 1739 C CA . ASN A 1 208 ? 17.824 -19.066 -17.300 1.00 93.62 208 ASN A CA 1
ATOM 1740 C C . ASN A 1 208 ? 16.989 -18.767 -18.544 1.00 93.62 208 ASN A C 1
ATOM 1742 O O . ASN A 1 208 ? 17.534 -18.386 -19.579 1.00 93.62 208 ASN A O 1
ATOM 1746 N N . ASP A 1 209 ? 15.668 -18.852 -18.411 1.00 93.31 209 ASP A N 1
ATOM 1747 C CA . ASP A 1 209 ? 14.732 -18.510 -19.480 1.00 93.31 209 ASP A CA 1
ATOM 1748 C C . ASP A 1 209 ? 14.796 -17.020 -19.830 1.00 93.31 209 ASP A C 1
ATOM 1750 O O . ASP A 1 209 ? 14.719 -16.644 -21.005 1.00 93.31 209 ASP A O 1
ATOM 1754 N N . PHE A 1 210 ? 14.997 -16.162 -18.822 1.00 95.19 210 PHE A N 1
ATOM 1755 C CA . PHE A 1 210 ? 15.133 -14.724 -19.018 1.00 95.19 210 PHE A CA 1
ATOM 1756 C C . PHE A 1 210 ? 16.317 -14.401 -19.931 1.00 95.19 210 PHE A C 1
ATOM 1758 O O . PHE A 1 210 ? 16.159 -13.605 -20.849 1.00 95.19 210 PHE A O 1
ATOM 1765 N N . ILE A 1 211 ? 17.487 -15.018 -19.739 1.00 92.75 211 ILE A N 1
ATOM 1766 C CA . ILE A 1 211 ? 18.685 -14.728 -20.550 1.00 92.75 211 ILE A CA 1
ATOM 1767 C C . ILE A 1 211 ? 18.776 -15.542 -21.849 1.00 92.75 211 ILE A C 1
ATOM 1769 O O . ILE A 1 211 ? 19.564 -15.189 -22.724 1.00 92.75 211 ILE A O 1
ATOM 1773 N N . ALA A 1 212 ? 17.992 -16.614 -21.994 1.00 92.19 212 ALA A N 1
ATOM 1774 C CA . ALA A 1 212 ? 18.088 -17.541 -23.125 1.00 92.19 212 ALA A CA 1
ATOM 1775 C C . ALA A 1 212 ? 17.652 -16.946 -24.477 1.00 92.19 212 ALA A C 1
ATOM 1777 O O . ALA A 1 212 ? 18.025 -17.464 -25.529 1.00 92.19 212 ALA A O 1
ATOM 1778 N N . ASN A 1 213 ? 16.835 -15.893 -24.472 1.00 91.88 213 ASN A N 1
ATOM 1779 C CA . ASN A 1 213 ? 16.314 -15.255 -25.681 1.00 91.88 213 ASN A CA 1
ATOM 1780 C C . ASN A 1 213 ? 16.052 -13.756 -25.450 1.00 91.88 213 ASN A C 1
ATOM 1782 O O . ASN A 1 213 ? 16.292 -13.240 -24.364 1.00 91.88 213 ASN A O 1
ATOM 1786 N N . GLU A 1 214 ? 15.570 -13.051 -26.477 1.00 91.38 214 GLU A N 1
ATOM 1787 C CA . GLU A 1 214 ? 15.266 -11.611 -26.425 1.00 91.38 214 GLU A CA 1
ATOM 1788 C C . GLU A 1 214 ? 13.765 -11.296 -26.310 1.00 91.38 214 GLU A C 1
ATOM 1790 O O . GLU A 1 214 ? 13.390 -10.124 -26.373 1.00 91.38 214 GLU A O 1
ATOM 1795 N N . ASN A 1 215 ? 12.905 -12.307 -26.144 1.00 93.69 215 ASN A N 1
ATOM 1796 C CA . ASN A 1 215 ? 11.459 -12.102 -26.054 1.00 93.69 215 ASN A CA 1
ATOM 1797 C C . ASN A 1 215 ? 11.102 -11.294 -24.804 1.00 93.69 215 ASN A C 1
ATOM 1799 O O . ASN A 1 215 ? 11.857 -11.277 -23.823 1.00 93.69 215 ASN A O 1
ATOM 1803 N N . ASP A 1 216 ? 9.938 -10.652 -24.838 1.00 95.81 216 ASP A N 1
ATOM 1804 C CA . ASP A 1 216 ? 9.426 -9.905 -23.698 1.00 95.81 216 ASP A CA 1
ATOM 1805 C C . ASP A 1 216 ? 9.243 -10.828 -22.490 1.00 95.81 216 ASP A C 1
ATOM 1807 O O . ASP A 1 216 ? 8.659 -11.910 -22.589 1.00 95.81 216 ASP A O 1
ATOM 1811 N N . ALA A 1 217 ? 9.783 -10.414 -21.349 1.00 96.00 217 ALA A N 1
ATOM 1812 C CA . ALA A 1 217 ? 9.853 -11.239 -20.157 1.00 96.00 217 ALA A CA 1
ATOM 1813 C C . ALA A 1 217 ? 9.933 -10.388 -18.887 1.00 96.00 217 ALA A C 1
ATOM 1815 O O . ALA A 1 217 ? 10.490 -9.287 -18.873 1.00 96.00 217 ALA A O 1
ATOM 1816 N N . ILE A 1 218 ? 9.430 -10.943 -17.789 1.00 96.12 218 ILE A N 1
ATOM 1817 C CA . ILE A 1 218 ? 9.620 -10.418 -16.433 1.00 96.12 218 ILE A CA 1
ATOM 1818 C C . ILE A 1 218 ? 10.439 -11.448 -15.666 1.00 96.12 218 ILE A C 1
ATOM 1820 O O . ILE A 1 218 ? 10.124 -12.636 -15.713 1.00 96.12 218 ILE A O 1
ATOM 1824 N N . LEU A 1 219 ? 11.483 -11.006 -14.971 1.00 94.50 219 LEU A N 1
ATOM 1825 C CA . LEU A 1 219 ? 12.333 -11.895 -14.190 1.00 94.50 219 LEU A CA 1
ATOM 1826 C C . LEU A 1 219 ? 11.661 -12.229 -12.851 1.00 94.50 219 LEU A C 1
ATOM 1828 O O . LEU A 1 219 ? 11.440 -11.353 -12.015 1.00 94.50 219 LEU A O 1
ATOM 1832 N N . ARG A 1 220 ? 11.388 -13.514 -12.627 1.00 93.12 220 ARG A N 1
ATOM 1833 C CA . ARG A 1 220 ? 10.930 -14.079 -11.356 1.00 93.12 220 ARG A CA 1
ATOM 1834 C C . ARG A 1 220 ? 12.115 -14.698 -10.627 1.00 93.12 220 ARG A C 1
ATOM 1836 O O . ARG A 1 220 ? 12.491 -15.839 -10.886 1.00 93.12 220 ARG A O 1
ATOM 1843 N N . ALA A 1 221 ? 12.700 -13.947 -9.700 1.00 90.06 221 ALA A N 1
ATOM 1844 C CA . ALA A 1 221 ? 13.830 -14.417 -8.908 1.00 90.06 221 ALA A CA 1
ATOM 1845 C C . ALA A 1 221 ? 13.848 -13.812 -7.494 1.00 90.06 221 ALA A C 1
ATOM 1847 O O . ALA A 1 221 ? 13.082 -12.904 -7.173 1.00 90.06 221 ALA A O 1
ATOM 1848 N N . SER A 1 222 ? 14.718 -14.339 -6.628 1.00 88.44 222 SER A N 1
ATOM 1849 C CA . SER A 1 222 ? 14.952 -13.768 -5.297 1.00 88.44 222 SER A CA 1
ATOM 1850 C C . SER A 1 222 ? 15.686 -12.425 -5.387 1.00 88.44 222 SER A C 1
ATOM 1852 O O . SER A 1 222 ? 16.335 -12.127 -6.391 1.00 88.44 222 SER A O 1
ATOM 1854 N N . ASP A 1 223 ? 15.633 -11.629 -4.314 1.00 86.00 223 ASP A N 1
ATOM 1855 C CA . ASP A 1 223 ? 16.314 -10.325 -4.254 1.00 86.00 223 ASP A CA 1
ATOM 1856 C C . ASP A 1 223 ? 17.810 -10.427 -4.548 1.00 86.00 223 ASP A C 1
ATOM 1858 O O . ASP A 1 223 ? 18.355 -9.594 -5.269 1.00 86.00 223 ASP A O 1
ATOM 1862 N N . ASN A 1 224 ? 18.458 -11.483 -4.049 1.00 89.31 224 ASN A N 1
ATOM 1863 C CA . ASN A 1 224 ? 19.880 -11.720 -4.278 1.00 89.31 224 ASN A CA 1
ATOM 1864 C C . ASN A 1 224 ? 20.176 -11.986 -5.759 1.00 89.31 224 ASN A C 1
ATOM 1866 O O . ASN A 1 224 ? 21.090 -11.384 -6.314 1.00 89.31 224 ASN A O 1
ATOM 1870 N N . ILE A 1 225 ? 19.375 -12.833 -6.416 1.00 91.19 225 ILE A N 1
ATOM 1871 C CA . ILE A 1 225 ? 19.559 -13.157 -7.839 1.00 91.19 225 ILE A CA 1
ATOM 1872 C C . ILE A 1 225 ? 19.329 -11.913 -8.706 1.00 91.19 225 ILE A C 1
ATOM 1874 O O . ILE A 1 225 ? 20.101 -11.641 -9.625 1.00 91.19 225 ILE A O 1
ATOM 1878 N N . MET A 1 226 ? 18.297 -11.119 -8.405 1.00 91.00 226 MET A N 1
ATOM 1879 C CA . MET A 1 226 ? 18.039 -9.869 -9.127 1.00 91.00 226 MET A CA 1
ATOM 1880 C C . MET A 1 226 ? 19.167 -8.846 -8.919 1.00 91.00 226 MET A C 1
ATOM 1882 O O . MET A 1 226 ? 19.595 -8.197 -9.876 1.00 91.00 226 MET A O 1
ATOM 1886 N N . ALA A 1 227 ? 19.697 -8.720 -7.699 1.00 91.00 227 ALA A N 1
ATOM 1887 C CA . ALA A 1 227 ? 20.842 -7.854 -7.413 1.00 91.00 227 ALA A CA 1
ATOM 1888 C C . ALA A 1 227 ? 22.093 -8.283 -8.200 1.00 91.00 227 ALA A C 1
ATOM 1890 O O . ALA A 1 227 ? 22.748 -7.453 -8.830 1.00 91.00 227 ALA A O 1
ATOM 1891 N N . GLU A 1 228 ? 22.402 -9.580 -8.237 1.00 92.25 228 GLU A N 1
ATOM 1892 C CA . GLU A 1 228 ? 23.523 -10.111 -9.019 1.00 92.25 228 GLU A CA 1
ATOM 1893 C C . GLU A 1 228 ? 23.347 -9.880 -10.524 1.00 92.25 228 GLU A C 1
ATOM 1895 O O . GLU A 1 228 ? 24.283 -9.426 -11.195 1.00 92.25 228 GLU A O 1
ATOM 1900 N N . PHE A 1 229 ? 22.149 -10.130 -11.059 1.00 93.69 229 PHE A N 1
ATOM 1901 C CA . PHE A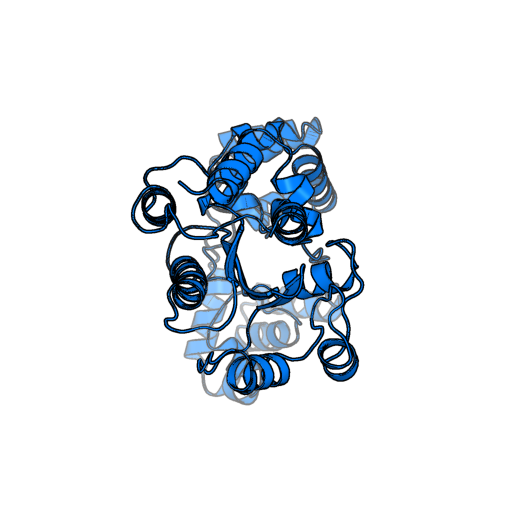 1 229 ? 21.839 -9.904 -12.470 1.00 93.69 229 PHE A CA 1
ATOM 1902 C C . PHE A 1 229 ? 22.015 -8.428 -12.854 1.00 93.69 229 PHE A C 1
ATOM 1904 O O . PHE A 1 229 ? 22.734 -8.099 -13.798 1.00 93.69 229 PHE A O 1
ATOM 1911 N N . THR A 1 230 ? 21.402 -7.521 -12.093 1.00 93.50 230 THR A N 1
ATOM 1912 C CA . THR A 1 230 ? 21.433 -6.073 -12.369 1.00 93.50 230 THR A CA 1
ATOM 1913 C C . THR A 1 230 ? 22.851 -5.500 -12.236 1.00 93.50 230 THR A C 1
ATOM 1915 O O . THR A 1 230 ? 23.262 -4.671 -13.055 1.00 93.50 230 THR A O 1
ATOM 1918 N N . LYS A 1 231 ? 23.653 -6.012 -11.297 1.00 92.81 231 LYS A N 1
ATOM 1919 C CA . LYS A 1 231 ? 25.072 -5.670 -11.150 1.00 92.81 231 LYS A CA 1
ATOM 1920 C C . LYS A 1 231 ? 25.911 -6.111 -12.346 1.00 92.81 231 LYS A C 1
ATOM 1922 O O . LYS A 1 231 ? 26.679 -5.314 -12.883 1.00 92.81 231 LYS A O 1
ATOM 1927 N N . SER A 1 232 ? 25.763 -7.365 -12.766 1.00 91.81 232 SER A N 1
ATOM 1928 C CA . SER A 1 232 ? 26.573 -7.972 -13.832 1.00 91.81 232 SER A CA 1
ATOM 1929 C C . SER A 1 232 ? 26.188 -7.495 -15.236 1.00 91.81 232 SER A C 1
ATOM 1931 O O . SER A 1 232 ? 27.070 -7.253 -16.058 1.00 91.81 232 SER A O 1
ATOM 1933 N N . HIS A 1 233 ? 24.895 -7.308 -15.509 1.00 93.00 233 HIS A N 1
ATOM 1934 C CA . HIS A 1 233 ? 24.386 -7.027 -16.857 1.00 93.00 233 HIS A CA 1
ATOM 1935 C C . HIS A 1 233 ? 24.007 -5.557 -17.069 1.00 93.00 233 HIS A C 1
ATOM 1937 O O . HIS A 1 233 ? 24.165 -5.031 -18.174 1.00 93.00 233 HIS A O 1
ATOM 1943 N N . LEU A 1 234 ? 23.531 -4.869 -16.024 1.00 94.19 234 LEU A N 1
ATOM 1944 C CA . LEU A 1 234 ? 22.907 -3.544 -16.146 1.00 94.19 234 LEU A CA 1
ATOM 1945 C C . LEU A 1 234 ? 23.723 -2.410 -15.515 1.00 94.19 234 LEU A C 1
ATOM 1947 O O . LEU A 1 234 ? 23.329 -1.249 -15.630 1.00 94.19 234 LEU A O 1
ATOM 1951 N N . ASN A 1 235 ? 24.875 -2.727 -14.912 1.00 93.31 235 ASN A N 1
ATOM 1952 C CA . ASN A 1 235 ? 25.747 -1.784 -14.203 1.00 93.31 235 ASN A CA 1
ATOM 1953 C C . ASN A 1 235 ? 25.083 -1.132 -12.969 1.00 93.31 235 ASN A C 1
ATOM 1955 O O . ASN A 1 235 ? 25.427 -0.013 -12.591 1.00 93.31 235 ASN A O 1
ATOM 1959 N N . TYR A 1 236 ? 24.128 -1.820 -12.337 1.00 91.81 236 TYR A N 1
ATOM 1960 C CA . TYR A 1 236 ? 23.450 -1.354 -11.125 1.00 91.81 236 TYR A CA 1
ATOM 1961 C C . TYR A 1 236 ? 24.082 -1.990 -9.880 1.00 91.81 236 TYR A C 1
ATOM 1963 O O . TYR A 1 236 ? 23.903 -3.173 -9.619 1.00 91.81 236 TYR A O 1
ATOM 1971 N N . HIS A 1 237 ? 24.855 -1.213 -9.116 1.00 86.06 237 HIS A N 1
ATOM 1972 C CA . HIS A 1 237 ? 25.695 -1.728 -8.016 1.00 86.06 237 HIS A CA 1
ATOM 1973 C C . HIS A 1 237 ? 25.114 -1.514 -6.612 1.00 86.06 237 HIS A C 1
ATOM 1975 O O . HIS A 1 237 ? 25.840 -1.653 -5.627 1.00 86.06 237 HIS A O 1
ATOM 1981 N N . HIS A 1 238 ? 23.834 -1.158 -6.484 1.00 80.44 238 HIS A N 1
ATOM 1982 C CA . HIS A 1 238 ? 23.227 -1.017 -5.160 1.00 80.44 238 HIS A CA 1
ATOM 1983 C C . HIS A 1 238 ? 23.105 -2.378 -4.459 1.00 80.44 238 HIS A C 1
ATOM 1985 O O . HIS A 1 238 ? 22.865 -3.406 -5.084 1.00 80.44 238 HIS A O 1
ATOM 1991 N N . HIS A 1 239 ? 23.262 -2.379 -3.133 1.00 64.25 239 HIS A N 1
ATOM 1992 C CA . HIS A 1 239 ? 23.282 -3.597 -2.313 1.00 64.25 239 HIS A CA 1
ATOM 1993 C C . HIS A 1 239 ? 21.920 -4.290 -2.158 1.00 64.25 239 HIS A C 1
ATOM 1995 O O . HIS A 1 239 ? 21.855 -5.376 -1.586 1.00 64.25 239 HIS A O 1
ATOM 2001 N N . LYS A 1 240 ? 20.835 -3.660 -2.615 1.00 73.50 240 LYS A N 1
ATOM 2002 C CA . LYS A 1 240 ? 19.466 -4.133 -2.427 1.00 73.50 240 LYS A CA 1
ATOM 2003 C C . LYS A 1 240 ? 18.921 -4.687 -3.743 1.00 73.50 240 LYS A C 1
ATOM 2005 O O . LYS A 1 240 ? 19.094 -4.063 -4.788 1.00 73.50 240 LYS A O 1
ATOM 2010 N N . GLY A 1 241 ? 18.261 -5.842 -3.672 1.00 73.88 241 GLY A N 1
ATOM 2011 C CA . GLY A 1 241 ? 17.465 -6.362 -4.781 1.00 73.88 241 GLY A CA 1
ATOM 2012 C C . GLY A 1 241 ? 16.313 -5.417 -5.113 1.00 73.88 241 GLY A C 1
ATOM 2013 O O . GLY A 1 241 ? 15.759 -4.769 -4.226 1.00 73.88 241 GLY A O 1
ATOM 2014 N N . LEU A 1 242 ? 15.995 -5.332 -6.399 1.00 88.38 242 LEU A N 1
ATOM 2015 C CA . LEU A 1 242 ? 14.931 -4.486 -6.926 1.00 88.38 242 LEU A CA 1
ATOM 2016 C C . LEU A 1 242 ? 13.591 -5.214 -6.889 1.00 88.38 242 LEU A C 1
ATOM 2018 O O . LEU A 1 242 ? 13.534 -6.434 -7.042 1.00 88.38 242 LEU A O 1
ATOM 2022 N N . ASP A 1 243 ? 12.503 -4.464 -6.749 1.00 91.00 243 ASP A N 1
ATOM 2023 C CA . ASP A 1 243 ? 11.157 -5.043 -6.810 1.00 91.00 243 ASP A CA 1
ATOM 2024 C C . ASP A 1 243 ? 10.753 -5.485 -8.231 1.00 91.00 243 ASP A C 1
ATOM 2026 O O . ASP A 1 243 ? 9.856 -6.318 -8.377 1.00 91.00 243 ASP A O 1
ATOM 2030 N N . PHE A 1 244 ? 11.392 -4.937 -9.274 1.00 95.12 244 PHE A N 1
ATOM 2031 C CA . PHE A 1 244 ? 11.051 -5.188 -10.674 1.00 95.12 244 PHE A CA 1
ATOM 2032 C C . PHE A 1 244 ? 12.282 -5.252 -11.589 1.00 95.12 244 PHE A C 1
ATOM 2034 O O . PHE A 1 244 ? 13.087 -4.319 -11.636 1.00 95.12 244 PHE A O 1
ATOM 2041 N N . VAL A 1 245 ? 12.379 -6.325 -12.379 1.00 96.19 245 VAL A N 1
ATOM 2042 C CA . VAL A 1 245 ? 13.323 -6.471 -13.497 1.00 96.19 245 VAL A CA 1
ATOM 2043 C C . VAL A 1 245 ? 12.584 -7.098 -14.677 1.00 96.19 245 VAL A C 1
ATOM 2045 O O . VAL A 1 245 ? 11.952 -8.146 -14.539 1.00 96.19 245 VAL A O 1
ATOM 2048 N N . ALA A 1 246 ? 12.661 -6.468 -15.845 1.00 96.88 246 ALA A N 1
ATOM 2049 C CA . ALA A 1 246 ? 12.001 -6.944 -17.054 1.00 96.88 246 ALA A CA 1
ATOM 2050 C C . ALA A 1 246 ? 12.818 -6.650 -18.314 1.00 96.88 246 ALA A C 1
ATOM 2052 O O . ALA A 1 246 ? 13.754 -5.845 -18.306 1.00 96.88 246 ALA A O 1
ATOM 2053 N N . ARG A 1 247 ? 12.438 -7.302 -19.410 1.00 96.88 247 ARG A N 1
ATOM 2054 C CA . ARG A 1 247 ? 12.856 -6.977 -20.770 1.00 96.88 247 ARG A CA 1
ATOM 2055 C C . ARG A 1 247 ? 11.609 -6.839 -21.627 1.00 96.88 247 ARG A C 1
ATOM 2057 O O . ARG A 1 247 ? 10.818 -7.769 -21.674 1.00 96.88 247 ARG A O 1
ATOM 2064 N N . PHE A 1 248 ? 11.463 -5.705 -22.297 1.00 96.75 248 PHE A N 1
ATOM 2065 C CA . PHE A 1 248 ? 10.388 -5.454 -23.256 1.00 96.75 248 PHE A CA 1
ATOM 2066 C C . PHE A 1 248 ? 10.957 -4.705 -24.454 1.00 96.75 248 PHE A C 1
ATOM 2068 O O . PHE A 1 248 ? 11.800 -3.820 -24.278 1.00 96.75 248 PHE A O 1
ATOM 2075 N N . ASN A 1 249 ? 10.562 -5.090 -25.669 1.00 94.50 249 ASN A N 1
ATOM 2076 C CA . ASN A 1 249 ? 11.082 -4.515 -26.914 1.00 94.50 249 ASN A CA 1
ATOM 2077 C C . ASN A 1 249 ? 12.624 -4.474 -26.936 1.00 94.50 249 ASN A C 1
ATOM 2079 O O . ASN A 1 249 ? 13.246 -3.488 -27.337 1.00 94.50 249 ASN A O 1
ATOM 2083 N N . LYS A 1 250 ? 13.247 -5.562 -26.451 1.00 94.06 250 LYS A N 1
ATOM 2084 C CA . LYS A 1 250 ? 14.708 -5.747 -26.312 1.00 94.06 250 LYS A CA 1
ATOM 2085 C C . LYS A 1 250 ? 15.418 -4.750 -25.385 1.00 94.06 250 LYS A C 1
ATOM 2087 O O . LYS A 1 250 ? 16.647 -4.715 -25.345 1.00 94.06 250 LYS A O 1
ATOM 2092 N N . LYS A 1 251 ? 14.680 -3.949 -24.618 1.00 96.12 251 LYS A N 1
ATOM 2093 C CA . LYS A 1 251 ? 15.229 -3.019 -23.626 1.00 96.12 251 LYS A CA 1
ATOM 2094 C C . LYS A 1 251 ? 15.042 -3.602 -22.236 1.00 96.12 251 LYS A C 1
ATOM 2096 O O . LYS A 1 251 ? 13.975 -4.117 -21.922 1.00 96.12 251 LYS A O 1
ATOM 2101 N N . TYR A 1 252 ? 16.069 -3.499 -21.397 1.00 97.38 252 TYR A N 1
ATOM 2102 C CA . TYR A 1 252 ? 15.940 -3.834 -19.983 1.00 97.38 252 TYR A CA 1
ATOM 2103 C C . TYR A 1 252 ? 15.243 -2.713 -19.225 1.00 97.38 252 TYR A C 1
ATOM 2105 O O . TYR A 1 252 ? 15.487 -1.531 -19.482 1.00 97.38 252 TYR A O 1
ATOM 2113 N N . ILE A 1 253 ? 14.411 -3.097 -18.266 1.00 97.44 253 ILE A N 1
ATOM 2114 C CA . ILE A 1 253 ? 13.696 -2.208 -17.362 1.00 97.44 253 ILE A CA 1
ATOM 2115 C C . ILE A 1 253 ? 13.984 -2.666 -15.939 1.00 97.44 253 ILE A C 1
ATOM 2117 O O . ILE A 1 253 ? 13.907 -3.857 -15.640 1.00 97.44 253 ILE A O 1
ATOM 2121 N N . ILE A 1 254 ? 14.314 -1.716 -15.072 1.00 96.69 254 ILE A N 1
ATOM 2122 C CA . ILE A 1 254 ? 14.470 -1.946 -13.638 1.00 96.69 254 ILE A CA 1
ATOM 2123 C C . ILE A 1 254 ? 13.602 -0.973 -12.858 1.00 96.69 254 ILE A C 1
ATOM 2125 O O . ILE A 1 254 ? 13.428 0.178 -13.271 1.00 96.69 254 ILE A O 1
ATOM 2129 N N . GLY A 1 255 ? 13.086 -1.407 -11.715 1.00 95.44 255 GLY A N 1
ATOM 2130 C CA . GLY A 1 255 ? 12.294 -0.522 -10.882 1.00 95.44 255 GLY A CA 1
ATOM 2131 C C . GLY A 1 255 ? 12.114 -0.973 -9.449 1.00 95.44 255 GLY A C 1
ATOM 2132 O O . GLY A 1 255 ? 12.316 -2.133 -9.101 1.00 95.44 255 GLY A O 1
ATO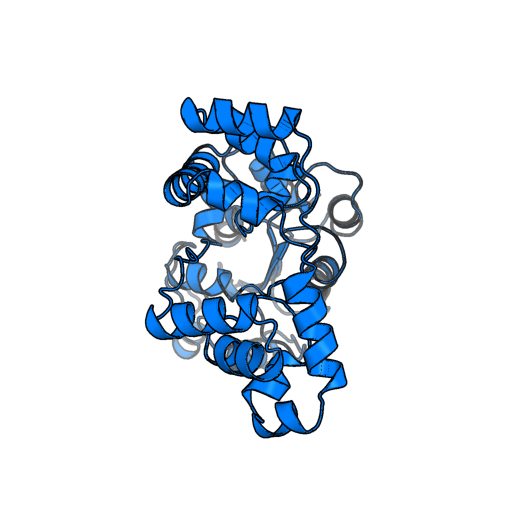M 2133 N N . GLU A 1 256 ? 11.698 -0.006 -8.643 1.00 94.75 256 GLU A N 1
ATOM 2134 C CA . GLU A 1 256 ? 11.337 -0.186 -7.243 1.00 94.75 256 GLU A CA 1
ATOM 2135 C C . GLU A 1 256 ? 9.854 0.144 -7.073 1.00 94.75 256 GLU A C 1
ATOM 2137 O O . GLU A 1 256 ? 9.376 1.153 -7.610 1.00 94.75 256 GLU A O 1
ATOM 2142 N N . ALA A 1 257 ? 9.134 -0.697 -6.330 1.00 94.62 257 ALA A N 1
ATOM 2143 C CA . ALA A 1 257 ? 7.696 -0.591 -6.145 1.00 94.62 257 ALA A CA 1
ATOM 2144 C C . ALA A 1 257 ? 7.352 -0.243 -4.696 1.00 94.62 257 ALA A C 1
ATOM 2146 O O . ALA A 1 257 ? 7.794 -0.904 -3.750 1.00 94.62 257 ALA A O 1
ATOM 2147 N N . LYS A 1 258 ? 6.556 0.809 -4.486 1.00 93.44 258 LYS A N 1
ATOM 2148 C CA . LYS A 1 258 ? 6.161 1.249 -3.141 1.00 93.44 258 LYS A CA 1
ATOM 2149 C C . LYS A 1 258 ? 4.713 1.713 -3.115 1.00 93.44 258 LYS A C 1
ATOM 2151 O O . LYS A 1 258 ? 4.334 2.649 -3.813 1.00 93.44 258 LYS A O 1
ATOM 2156 N N . PHE A 1 259 ? 3.938 1.112 -2.215 1.00 91.81 259 PHE A N 1
ATOM 2157 C CA . PHE A 1 259 ? 2.615 1.606 -1.863 1.00 91.81 259 PHE A CA 1
ATOM 2158 C C . PHE A 1 259 ? 2.719 2.569 -0.677 1.00 91.81 259 PHE A C 1
ATOM 2160 O O . PHE A 1 259 ? 2.930 2.155 0.465 1.00 91.81 259 PHE A O 1
ATOM 2167 N N . LEU A 1 260 ? 2.603 3.863 -0.965 1.00 91.25 260 LEU A N 1
ATOM 2168 C CA . LEU A 1 260 ? 2.703 4.945 0.004 1.00 91.25 260 LEU A CA 1
ATOM 2169 C C . LEU A 1 260 ? 1.325 5.193 0.615 1.00 91.25 260 LEU A C 1
ATOM 2171 O O . LEU A 1 260 ? 0.493 5.917 0.063 1.00 91.25 260 LEU A O 1
ATOM 2175 N N . THR A 1 261 ? 1.065 4.555 1.753 1.00 84.50 261 THR A N 1
ATOM 2176 C CA . THR A 1 261 ? -0.259 4.591 2.386 1.00 84.50 261 THR A CA 1
ATOM 2177 C C . THR A 1 261 ? -0.514 5.898 3.127 1.00 84.50 261 THR A C 1
ATOM 2179 O O . THR A 1 261 ? -1.663 6.249 3.342 1.00 84.50 261 THR A O 1
ATOM 2182 N N . ASP A 1 262 ? 0.528 6.633 3.524 1.00 83.62 262 ASP A N 1
ATOM 2183 C CA . ASP A 1 262 ? 0.392 7.918 4.216 1.00 83.62 262 ASP A CA 1
ATOM 2184 C C . ASP A 1 262 ? 1.617 8.826 3.975 1.00 83.62 262 ASP A C 1
ATOM 2186 O O . ASP A 1 262 ? 2.549 8.447 3.266 1.00 83.62 262 ASP A O 1
ATOM 2190 N N . PHE A 1 263 ? 1.644 10.027 4.556 1.00 83.12 263 PHE A N 1
ATOM 2191 C CA . PHE A 1 263 ? 2.805 10.922 4.503 1.00 83.12 263 PHE A CA 1
ATOM 2192 C C . PHE A 1 263 ? 3.651 10.864 5.782 1.00 83.12 263 PHE A C 1
ATOM 2194 O O . PHE A 1 263 ? 3.130 10.758 6.889 1.00 83.12 263 PHE A O 1
ATOM 2201 N N . GLY A 1 264 ? 4.966 11.058 5.632 1.00 80.50 264 GLY A N 1
ATOM 2202 C CA . GLY A 1 264 ? 5.894 11.214 6.754 1.00 80.50 264 GLY A CA 1
ATOM 2203 C C . GLY A 1 264 ? 6.581 9.923 7.211 1.00 80.50 264 GLY A C 1
ATOM 2204 O O . GLY A 1 264 ? 6.216 8.811 6.832 1.00 80.5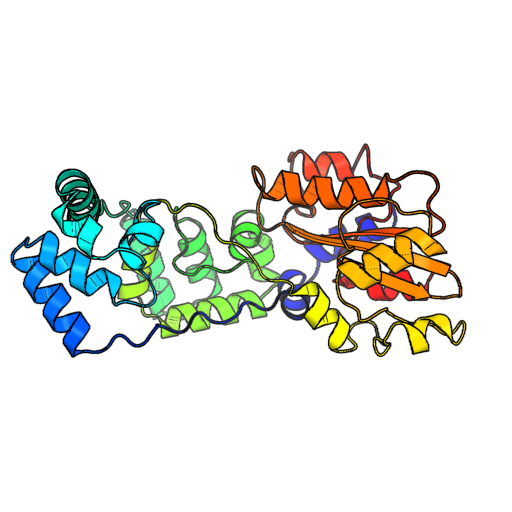0 264 GLY A O 1
ATOM 2205 N N . GLY A 1 265 ? 7.633 10.085 8.022 1.00 81.88 265 GLY A N 1
ATOM 2206 C CA . GLY A 1 265 ? 8.386 8.982 8.626 1.00 81.88 265 GLY A CA 1
ATOM 2207 C C . GLY A 1 265 ? 8.860 7.934 7.611 1.00 81.88 265 GLY A C 1
ATOM 2208 O O . GLY A 1 265 ? 9.531 8.263 6.633 1.00 81.88 265 GLY A O 1
ATOM 2209 N N . HIS A 1 266 ? 8.474 6.676 7.842 1.00 81.88 266 HIS A N 1
ATOM 2210 C CA . HIS A 1 266 ? 8.819 5.524 7.001 1.00 81.88 266 HIS A CA 1
ATOM 2211 C C . HIS A 1 266 ? 8.373 5.675 5.537 1.00 81.88 266 HIS A C 1
ATOM 2213 O O . HIS A 1 266 ? 9.066 5.215 4.635 1.00 81.88 266 HIS A O 1
ATOM 2219 N N . GLN A 1 267 ? 7.263 6.371 5.281 1.00 84.06 267 GLN A N 1
ATOM 2220 C CA . GLN A 1 267 ? 6.733 6.561 3.927 1.00 84.06 267 GLN A CA 1
ATOM 2221 C C . GLN A 1 267 ? 7.665 7.449 3.088 1.00 84.06 267 GLN A C 1
ATOM 2223 O O . GLN A 1 267 ? 7.891 7.190 1.911 1.00 84.06 267 GLN A O 1
ATOM 2228 N N . ASN A 1 268 ? 8.295 8.455 3.709 1.00 87.19 268 ASN A N 1
ATOM 2229 C CA . ASN A 1 268 ? 9.316 9.268 3.042 1.00 87.19 268 ASN A CA 1
ATOM 2230 C C . ASN A 1 268 ? 10.563 8.444 2.703 1.00 87.19 268 ASN A C 1
ATOM 2232 O O . ASN A 1 268 ? 11.156 8.654 1.650 1.00 87.19 268 ASN A O 1
ATOM 2236 N N . ALA A 1 269 ? 10.957 7.515 3.579 1.00 87.06 269 ALA A N 1
ATOM 2237 C CA . ALA A 1 269 ? 12.079 6.622 3.311 1.00 87.06 269 ALA A CA 1
ATOM 2238 C C . ALA A 1 269 ? 11.772 5.693 2.127 1.00 87.06 269 ALA A C 1
ATOM 2240 O O . ALA A 1 269 ? 12.594 5.579 1.228 1.00 87.06 269 ALA A O 1
ATOM 2241 N N . GLN A 1 270 ? 10.564 5.120 2.078 1.00 89.81 270 GLN A N 1
ATOM 2242 C CA . GLN A 1 270 ? 10.092 4.308 0.951 1.00 89.81 270 GLN A CA 1
ATOM 2243 C C . GLN A 1 270 ? 10.056 5.095 -0.362 1.00 89.81 270 GLN A C 1
ATOM 2245 O O . GLN A 1 270 ? 10.542 4.611 -1.378 1.00 89.81 270 GLN A O 1
ATOM 2250 N N . PHE A 1 271 ? 9.535 6.323 -0.343 1.00 93.31 271 PHE A N 1
ATOM 2251 C CA . PHE A 1 271 ? 9.576 7.205 -1.508 1.00 93.31 271 PHE A CA 1
ATOM 2252 C C . PHE A 1 271 ? 11.020 7.441 -1.975 1.00 93.31 271 PHE A C 1
ATOM 2254 O O . PHE A 1 271 ? 11.333 7.221 -3.141 1.00 93.31 271 PHE A O 1
ATOM 2261 N N . ASN A 1 272 ? 11.917 7.824 -1.062 1.00 92.00 272 ASN A N 1
ATOM 2262 C CA . ASN A 1 272 ? 13.319 8.091 -1.388 1.00 92.00 272 ASN A CA 1
ATOM 2263 C C . ASN A 1 272 ? 14.057 6.854 -1.922 1.00 92.00 272 ASN A C 1
ATOM 2265 O O . ASN A 1 272 ? 14.920 6.997 -2.780 1.00 92.00 272 ASN 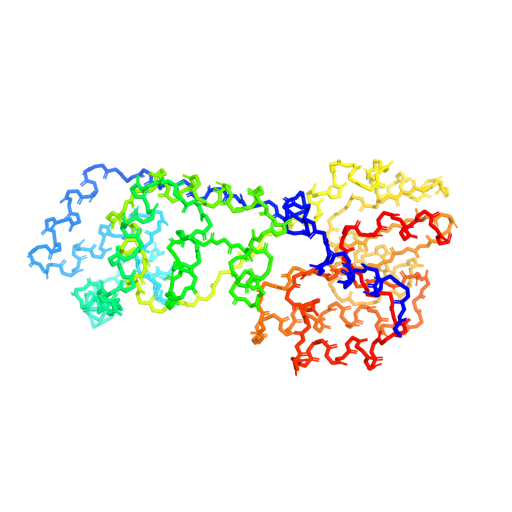A O 1
ATOM 2269 N N . ASP A 1 273 ? 13.717 5.657 -1.445 1.00 90.56 273 ASP A N 1
ATOM 2270 C CA . ASP A 1 273 ? 14.268 4.386 -1.929 1.00 90.56 273 ASP A CA 1
ATOM 2271 C C . ASP A 1 273 ? 13.969 4.198 -3.427 1.00 90.56 273 ASP A C 1
ATOM 2273 O O . ASP A 1 273 ? 14.875 4.000 -4.241 1.00 90.56 273 ASP A O 1
ATOM 2277 N N . ALA A 1 274 ? 12.712 4.415 -3.825 1.00 93.75 274 ALA A N 1
ATOM 2278 C CA . ALA A 1 274 ? 12.320 4.365 -5.230 1.00 93.75 274 ALA A CA 1
ATOM 2279 C C . ALA A 1 274 ? 12.953 5.485 -6.070 1.00 93.75 274 ALA A C 1
ATOM 2281 O O . ALA A 1 274 ? 13.389 5.244 -7.197 1.00 93.75 274 ALA A O 1
ATOM 2282 N N . ILE A 1 275 ? 13.064 6.696 -5.514 1.00 95.25 275 ILE A N 1
ATOM 2283 C CA . ILE A 1 275 ? 13.752 7.812 -6.175 1.00 95.25 275 ILE A CA 1
ATOM 2284 C C . ILE A 1 275 ? 15.236 7.493 -6.404 1.00 95.25 275 ILE A C 1
ATOM 2286 O O . ILE A 1 275 ? 15.747 7.701 -7.503 1.00 95.25 275 ILE A O 1
ATOM 2290 N N . SER A 1 276 ? 15.919 6.915 -5.415 1.00 93.44 276 SER A N 1
ATOM 2291 C CA . SER A 1 276 ? 17.339 6.568 -5.536 1.00 93.44 276 SER A CA 1
ATOM 2292 C C . SER A 1 276 ? 17.601 5.593 -6.690 1.00 93.44 276 SER A C 1
ATOM 2294 O O . SER A 1 276 ? 18.598 5.720 -7.403 1.00 93.44 276 SER A O 1
ATOM 2296 N N . THR A 1 277 ? 16.652 4.689 -6.953 1.00 93.12 277 THR A N 1
ATOM 2297 C CA . THR A 1 277 ? 16.709 3.747 -8.077 1.00 93.12 277 THR A CA 1
ATOM 2298 C C . THR A 1 277 ? 16.645 4.461 -9.424 1.00 93.12 277 THR A C 1
ATOM 2300 O O . THR A 1 277 ? 17.433 4.157 -10.319 1.00 93.12 277 THR A O 1
ATOM 2303 N N . ILE A 1 278 ? 15.747 5.436 -9.587 1.00 94.12 278 ILE A N 1
ATOM 2304 C CA . ILE A 1 278 ? 15.595 6.160 -10.859 1.00 94.12 278 ILE A CA 1
ATOM 2305 C C . ILE A 1 278 ? 16.670 7.224 -11.086 1.00 94.12 278 ILE A C 1
ATOM 2307 O O . ILE A 1 278 ? 16.966 7.545 -12.239 1.00 94.12 278 ILE A O 1
ATOM 2311 N N . GLU A 1 279 ? 17.301 7.731 -10.032 1.00 94.50 279 GLU A N 1
ATOM 2312 C CA . GLU A 1 279 ? 18.415 8.680 -10.127 1.00 94.50 279 GLU A CA 1
ATOM 2313 C C . GLU A 1 279 ? 19.770 7.997 -10.365 1.00 94.50 279 GLU A C 1
ATOM 2315 O O . GLU A 1 279 ? 20.704 8.657 -10.819 1.00 94.50 279 GLU A O 1
ATOM 2320 N N . ALA A 1 280 ? 19.872 6.677 -10.157 1.00 92.81 280 ALA A N 1
ATOM 2321 C CA . ALA A 1 280 ? 21.111 5.920 -10.329 1.00 92.81 280 ALA A CA 1
ATOM 2322 C C . ALA A 1 280 ? 21.774 6.197 -11.702 1.00 92.81 280 ALA A C 1
ATOM 2324 O O . ALA A 1 280 ? 21.143 5.983 -12.748 1.00 92.81 280 ALA A O 1
ATOM 2325 N N . PRO A 1 281 ? 23.019 6.703 -11.743 1.00 91.75 281 PRO A N 1
ATOM 2326 C CA . PRO A 1 281 ? 23.669 7.090 -12.990 1.00 91.75 281 PRO A CA 1
ATOM 2327 C C . PRO A 1 281 ? 24.209 5.873 -13.752 1.00 91.75 281 PRO A C 1
ATOM 2329 O O . PRO A 1 281 ? 24.535 4.847 -13.163 1.00 91.75 281 PRO A O 1
ATOM 2332 N N . ASN A 1 282 ? 24.375 6.016 -15.071 1.00 91.44 282 ASN A N 1
ATOM 2333 C CA . ASN A 1 282 ? 25.088 5.055 -15.929 1.00 91.44 282 ASN A CA 1
ATOM 2334 C C . ASN A 1 282 ? 24.530 3.618 -15.915 1.00 91.44 282 ASN A C 1
ATOM 2336 O O . ASN A 1 282 ? 25.282 2.651 -16.057 1.00 91.44 282 ASN A O 1
ATOM 2340 N N . ILE A 1 283 ? 23.212 3.481 -15.768 1.00 94.62 283 ILE A N 1
ATOM 2341 C CA . ILE A 1 283 ? 22.517 2.191 -15.801 1.00 94.62 283 ILE A CA 1
ATOM 2342 C C . ILE A 1 283 ? 22.122 1.839 -17.236 1.00 94.62 283 ILE A C 1
ATOM 2344 O O . ILE A 1 283 ? 21.555 2.665 -17.951 1.00 94.62 283 ILE A O 1
ATOM 2348 N N . LYS A 1 284 ? 22.372 0.592 -17.649 1.00 94.81 284 LYS A N 1
ATOM 2349 C CA . LYS A 1 284 ? 22.019 0.061 -18.980 1.00 94.81 284 LYS A CA 1
ATOM 2350 C C . LYS A 1 284 ? 20.575 -0.458 -19.036 1.00 94.81 284 LYS A C 1
ATOM 2352 O O . LYS A 1 284 ? 20.315 -1.539 -19.555 1.00 94.81 284 LYS A O 1
ATOM 2357 N N . ALA A 1 285 ? 19.642 0.292 -18.462 1.00 96.44 285 ALA A N 1
ATOM 2358 C CA . ALA A 1 285 ? 18.228 -0.055 -18.409 1.00 96.44 285 ALA A CA 1
ATOM 2359 C C . ALA A 1 285 ? 17.365 1.204 -18.282 1.00 96.44 285 ALA A C 1
ATOM 2361 O O . ALA A 1 285 ? 17.805 2.235 -17.764 1.00 96.44 285 ALA A O 1
ATOM 2362 N N . ILE A 1 286 ? 16.114 1.102 -18.723 1.00 97.38 286 ILE A N 1
ATOM 2363 C CA . ILE A 1 286 ? 15.079 2.079 -18.405 1.00 97.38 286 ILE A CA 1
ATOM 2364 C C . ILE A 1 286 ? 14.758 1.940 -16.917 1.00 97.38 286 ILE A C 1
ATOM 2366 O O . ILE A 1 286 ? 14.449 0.853 -16.437 1.00 97.38 286 ILE A O 1
ATOM 2370 N N . LYS A 1 287 ? 14.832 3.045 -16.180 1.00 96.69 287 LYS A N 1
ATOM 2371 C CA . LYS A 1 287 ? 14.533 3.067 -14.747 1.00 96.69 287 LYS A CA 1
ATOM 2372 C C . LYS A 1 287 ? 13.107 3.549 -14.533 1.00 96.69 287 LYS A C 1
ATOM 2374 O O . LYS A 1 287 ? 12.725 4.567 -15.119 1.00 96.69 287 LYS A O 1
ATOM 2379 N N . VAL A 1 288 ? 12.354 2.848 -13.694 1.00 97.25 288 VAL A N 1
ATOM 2380 C CA . VAL A 1 288 ? 10.977 3.204 -13.333 1.00 97.25 288 VAL A CA 1
ATOM 2381 C C . VAL A 1 288 ? 10.790 3.201 -11.818 1.00 97.25 288 VAL A C 1
ATOM 2383 O O . VAL A 1 288 ? 11.289 2.320 -11.124 1.00 97.25 288 VAL A O 1
ATOM 2386 N N . ALA A 1 289 ? 10.067 4.190 -11.298 1.00 97.12 289 ALA A N 1
ATOM 2387 C CA . ALA A 1 289 ? 9.570 4.172 -9.926 1.00 97.12 289 ALA A CA 1
ATOM 2388 C C . ALA A 1 289 ? 8.075 3.855 -9.975 1.00 97.12 289 ALA A C 1
ATOM 2390 O O . ALA A 1 289 ? 7.292 4.632 -10.529 1.00 97.12 289 ALA A O 1
ATOM 2391 N N . ILE A 1 290 ? 7.700 2.707 -9.416 1.00 97.31 290 ILE A N 1
ATOM 2392 C CA . ILE A 1 290 ? 6.325 2.209 -9.413 1.00 97.31 290 ILE A CA 1
ATOM 2393 C C . ILE A 1 290 ? 5.721 2.605 -8.070 1.00 97.31 290 ILE A C 1
ATOM 2395 O O . ILE A 1 290 ? 5.900 1.934 -7.054 1.00 97.31 290 ILE A O 1
ATOM 2399 N N . LEU A 1 291 ? 5.105 3.779 -8.035 1.00 96.25 291 LEU A N 1
ATOM 2400 C CA . LEU A 1 291 ? 4.626 4.387 -6.802 1.00 96.25 291 LEU A CA 1
ATOM 2401 C C . LEU A 1 291 ? 3.109 4.438 -6.809 1.00 96.25 291 LEU A C 1
ATOM 2403 O O . LEU A 1 291 ? 2.511 4.879 -7.779 1.00 96.25 291 LEU A O 1
ATOM 2407 N N . ASP A 1 292 ? 2.493 4.057 -5.701 1.00 95.00 292 ASP A N 1
ATOM 2408 C CA . ASP A 1 292 ? 1.042 4.079 -5.546 1.00 95.00 292 ASP A CA 1
ATOM 2409 C C . ASP A 1 292 ? 0.634 4.737 -4.229 1.00 95.00 292 ASP A C 1
ATOM 2411 O O . ASP A 1 292 ? 1.424 4.827 -3.287 1.00 95.00 292 ASP A O 1
ATOM 2415 N N . GLY A 1 293 ? -0.615 5.192 -4.144 1.00 92.31 293 GLY A N 1
ATOM 2416 C CA . GLY A 1 293 ? -1.196 5.738 -2.918 1.00 92.31 293 GLY A CA 1
ATOM 2417 C C . GLY A 1 293 ? -1.206 7.264 -2.841 1.00 92.31 293 GLY A C 1
ATOM 2418 O O . GLY A 1 293 ? -1.541 7.952 -3.806 1.00 92.31 293 GLY A O 1
ATOM 2419 N N . VAL A 1 294 ? -0.924 7.817 -1.657 1.00 92.25 294 VAL A N 1
ATOM 2420 C CA . VAL A 1 294 ? -1.292 9.207 -1.313 1.00 92.25 294 VAL A CA 1
ATOM 2421 C C . VAL A 1 294 ? -0.552 10.280 -2.116 1.00 92.25 294 VAL A C 1
ATOM 2423 O O . VAL A 1 294 ? -0.991 11.428 -2.147 1.00 92.25 294 VAL A O 1
ATOM 2426 N N . LEU A 1 295 ? 0.544 9.927 -2.794 1.00 93.12 295 LEU A N 1
ATOM 2427 C CA . LEU A 1 295 ? 1.337 10.863 -3.596 1.00 93.12 295 LEU A CA 1
ATOM 2428 C C . LEU A 1 295 ? 0.586 11.447 -4.806 1.00 93.12 295 LEU A C 1
ATOM 2430 O O . LEU A 1 295 ? 0.973 12.508 -5.293 1.00 93.12 295 LEU A O 1
ATOM 2434 N N . TYR A 1 296 ? -0.475 10.783 -5.275 1.00 93.69 296 TYR A N 1
ATOM 2435 C CA . TYR A 1 296 ? -1.280 11.236 -6.417 1.00 93.69 296 TYR A CA 1
ATOM 2436 C C . TYR A 1 296 ? -2.453 12.140 -6.043 1.00 93.69 296 TYR A C 1
ATOM 2438 O O . TYR A 1 296 ? -3.062 12.747 -6.925 1.00 93.69 296 TYR A O 1
ATOM 2446 N N . ILE A 1 297 ? -2.737 12.282 -4.748 1.00 89.50 297 ILE A N 1
ATOM 2447 C CA . ILE A 1 297 ? -3.762 13.202 -4.256 1.00 89.50 297 ILE A CA 1
ATOM 2448 C C . ILE A 1 297 ? -3.258 14.635 -4.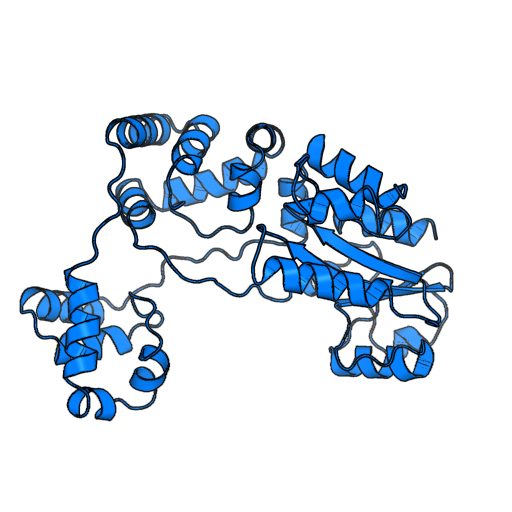435 1.00 89.50 297 ILE A C 1
ATOM 2450 O O . ILE A 1 297 ? -2.138 14.975 -4.031 1.00 89.50 297 ILE A O 1
ATOM 2454 N N . GLU A 1 298 ? -4.093 15.482 -5.035 1.00 86.31 298 GLU A N 1
ATOM 2455 C CA . GLU A 1 298 ? -3.809 16.909 -5.181 1.00 86.31 298 GLU A CA 1
ATOM 2456 C C . GLU A 1 298 ? -3.608 17.543 -3.801 1.00 86.31 298 GLU A C 1
ATOM 2458 O O . GLU A 1 298 ? -4.507 17.556 -2.960 1.00 86.31 298 GLU A O 1
ATOM 2463 N N . SER A 1 299 ? -2.391 18.007 -3.518 1.00 85.44 299 SER A N 1
ATOM 2464 C CA . SER A 1 299 ? -2.059 18.539 -2.199 1.00 85.44 299 SER A CA 1
ATOM 2465 C C . SER A 1 299 ? -0.757 19.331 -2.203 1.00 85.44 299 SER A C 1
ATOM 2467 O O . SER A 1 299 ? 0.128 19.140 -3.033 1.00 85.44 299 SER A O 1
ATOM 2469 N N . ASN A 1 300 ? -0.580 20.158 -1.173 1.00 84.56 300 ASN A N 1
ATOM 2470 C CA . ASN A 1 300 ? 0.668 20.885 -0.934 1.00 84.56 300 ASN A CA 1
ATOM 2471 C C . ASN A 1 300 ? 1.793 20.020 -0.331 1.00 84.56 300 ASN A C 1
ATOM 2473 O O . ASN A 1 300 ? 2.807 20.565 0.123 1.00 84.56 300 ASN A O 1
ATOM 2477 N N . ASN A 1 301 ? 1.625 18.693 -0.298 1.00 88.81 301 ASN A N 1
ATOM 2478 C CA . ASN A 1 301 ? 2.594 17.777 0.286 1.00 88.81 301 ASN A CA 1
ATOM 2479 C C . ASN A 1 301 ? 3.918 17.768 -0.497 1.00 88.81 301 ASN A C 1
ATOM 2481 O O . ASN A 1 301 ? 3.945 17.909 -1.718 1.00 88.81 301 ASN A O 1
ATOM 2485 N N . LYS A 1 302 ? 5.028 17.552 0.218 1.00 89.88 302 LYS A N 1
ATOM 2486 C CA . LYS A 1 302 ? 6.376 17.493 -0.357 1.00 89.88 302 LYS A CA 1
ATOM 2487 C C . LYS A 1 302 ? 6.493 16.463 -1.485 1.00 89.88 302 LYS A C 1
ATOM 2489 O O . LYS A 1 302 ? 7.055 16.801 -2.519 1.00 89.88 302 LYS A O 1
ATOM 2494 N N . MET A 1 303 ? 5.974 15.244 -1.307 1.00 91.44 303 MET A N 1
ATOM 2495 C CA . MET A 1 303 ? 6.056 14.199 -2.338 1.00 91.44 303 MET A CA 1
ATOM 2496 C C . MET A 1 303 ? 5.364 14.648 -3.623 1.00 91.44 303 MET A C 1
ATOM 2498 O O . MET A 1 303 ? 5.966 14.585 -4.690 1.00 91.44 303 MET A O 1
ATOM 2502 N N . ARG A 1 304 ? 4.143 15.185 -3.505 1.00 90.75 304 ARG A N 1
ATOM 2503 C CA . ARG A 1 304 ? 3.382 15.675 -4.655 1.00 90.75 304 ARG A CA 1
ATOM 2504 C C . ARG A 1 304 ? 4.117 16.804 -5.379 1.00 90.75 304 ARG A C 1
ATOM 2506 O O . ARG A 1 304 ? 4.363 16.708 -6.576 1.00 90.75 304 ARG A O 1
ATOM 2513 N N . LYS A 1 305 ? 4.594 17.807 -4.635 1.00 92.44 305 LYS A N 1
ATOM 2514 C CA . LYS A 1 305 ? 5.393 18.910 -5.195 1.00 92.44 305 LYS A CA 1
ATOM 2515 C C . LYS A 1 305 ? 6.636 18.423 -5.939 1.00 92.44 305 LYS A C 1
ATOM 2517 O O . LYS A 1 305 ? 6.980 18.985 -6.975 1.00 92.44 305 LYS A O 1
ATOM 2522 N N . LEU A 1 306 ? 7.316 17.396 -5.427 1.00 93.25 306 LEU A N 1
ATOM 2523 C CA . LEU A 1 306 ? 8.501 16.830 -6.070 1.00 93.25 306 LEU A CA 1
ATOM 2524 C C . LEU A 1 306 ? 8.164 16.131 -7.394 1.00 93.25 306 LEU A C 1
ATOM 2526 O O . LEU A 1 306 ? 8.945 16.258 -8.334 1.00 93.25 306 LEU A O 1
ATOM 2530 N N . LEU A 1 307 ? 7.009 15.461 -7.501 1.00 92.50 307 LEU A N 1
ATOM 2531 C CA . LEU A 1 307 ? 6.530 14.908 -8.777 1.00 92.50 307 LEU A CA 1
ATOM 2532 C C . LEU A 1 307 ? 6.282 16.012 -9.812 1.00 92.50 307 LEU A C 1
ATOM 2534 O O . LEU A 1 307 ? 6.670 15.874 -10.971 1.00 92.50 307 LEU A O 1
ATOM 2538 N N . ASP A 1 308 ? 5.684 17.123 -9.383 1.00 89.38 308 ASP A N 1
ATOM 2539 C CA . ASP A 1 308 ? 5.340 18.237 -10.273 1.00 89.38 308 ASP A CA 1
ATOM 2540 C C . ASP A 1 308 ? 6.574 19.049 -10.720 1.00 89.38 308 ASP A C 1
ATOM 2542 O O . ASP A 1 308 ? 6.576 19.661 -11.794 1.00 89.38 308 ASP A O 1
ATOM 2546 N N . THR A 1 309 ? 7.646 19.030 -9.919 1.00 92.19 309 THR A N 1
ATOM 2547 C CA . THR A 1 309 ? 8.858 19.843 -10.113 1.00 92.19 309 THR A CA 1
ATOM 2548 C C . THR A 1 309 ? 10.090 18.991 -10.434 1.00 92.19 309 THR A C 1
ATOM 2550 O O . THR A 1 309 ? 10.354 18.720 -11.605 1.00 92.19 309 THR A O 1
ATOM 2553 N N . THR A 1 310 ? 10.846 18.569 -9.418 1.00 94.81 310 THR A N 1
ATOM 2554 C CA . THR A 1 310 ? 12.155 17.907 -9.536 1.00 94.81 310 THR A CA 1
ATOM 2555 C C . THR A 1 310 ? 12.097 16.640 -10.379 1.00 94.81 310 THR A C 1
ATOM 2557 O O . THR A 1 310 ? 12.921 16.448 -11.272 1.00 94.81 310 THR A O 1
ATOM 2560 N N . TYR A 1 311 ? 11.097 15.790 -10.142 1.00 94.88 311 TYR A N 1
ATOM 2561 C CA . TYR A 1 311 ? 11.001 14.477 -10.775 1.00 94.88 311 TYR A CA 1
ATOM 2562 C C . TYR A 1 311 ? 10.066 14.444 -11.978 1.00 94.88 311 TYR A C 1
ATOM 2564 O O . TYR A 1 311 ? 9.775 13.378 -12.518 1.00 94.88 311 TYR A O 1
ATOM 2572 N N . ARG A 1 312 ? 9.646 15.615 -12.465 1.00 92.94 312 ARG A N 1
ATOM 2573 C CA . ARG A 1 312 ? 8.616 15.744 -13.498 1.00 92.94 312 ARG A CA 1
ATOM 2574 C C . ARG A 1 312 ? 8.943 15.046 -14.814 1.00 92.94 312 ARG A C 1
ATOM 2576 O O . ARG A 1 312 ? 8.038 14.897 -15.615 1.00 92.94 312 ARG A O 1
ATOM 2583 N N . ASN A 1 313 ? 10.201 14.725 -15.102 1.00 93.62 313 ASN A N 1
ATOM 2584 C CA . ASN A 1 313 ? 10.606 14.088 -16.361 1.00 93.62 313 ASN A CA 1
ATOM 2585 C C . ASN A 1 313 ? 10.953 12.601 -16.189 1.00 93.62 313 ASN A C 1
ATOM 2587 O O . ASN A 1 313 ? 11.185 11.922 -17.186 1.00 93.62 313 ASN A O 1
ATOM 2591 N N . TYR A 1 314 ? 10.989 12.098 -14.955 1.00 95.94 314 TYR A N 1
ATOM 2592 C CA . TYR A 1 314 ? 11.301 10.702 -14.677 1.00 95.94 314 TYR A CA 1
ATOM 2593 C C . TYR A 1 314 ? 10.088 9.799 -14.922 1.00 95.94 314 TYR A C 1
ATOM 2595 O O . TYR A 1 314 ? 8.940 10.248 -14.893 1.00 95.94 314 TYR A O 1
ATOM 2603 N N . ASN A 1 3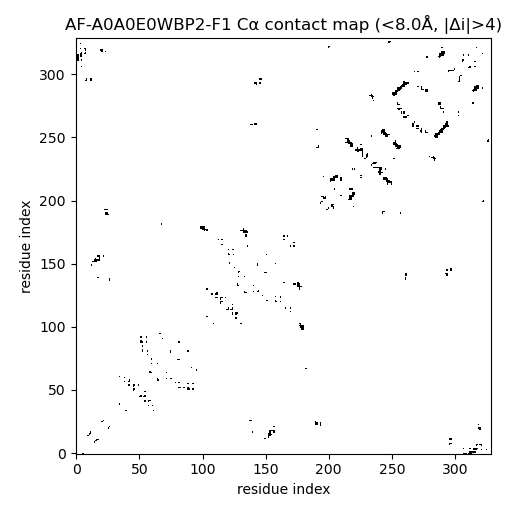15 ? 10.344 8.508 -15.135 1.00 96.81 315 ASN A N 1
ATOM 2604 C CA . ASN A 1 315 ? 9.299 7.498 -15.279 1.00 96.81 315 ASN A CA 1
ATOM 2605 C C . ASN A 1 315 ? 8.773 7.093 -13.895 1.00 96.81 315 ASN A C 1
ATOM 2607 O O . ASN A 1 315 ? 9.161 6.061 -13.347 1.00 96.81 315 ASN A O 1
ATOM 2611 N N . ILE A 1 316 ? 7.920 7.940 -13.322 1.00 97.38 316 ILE A N 1
ATOM 2612 C CA . ILE A 1 316 ? 7.206 7.663 -12.073 1.00 97.38 316 ILE A CA 1
ATOM 2613 C C . ILE A 1 316 ? 5.747 7.394 -12.407 1.00 97.38 316 ILE A C 1
ATOM 2615 O O . ILE A 1 316 ? 5.094 8.250 -13.009 1.00 97.38 316 ILE A O 1
ATOM 2619 N N . MET A 1 317 ? 5.229 6.233 -12.025 1.00 97.44 317 MET A N 1
ATOM 2620 C CA . MET A 1 317 ? 3.882 5.822 -12.413 1.00 97.44 317 MET A CA 1
ATOM 2621 C C . MET A 1 317 ? 3.261 4.824 -11.439 1.00 97.44 317 MET A C 1
ATOM 2623 O O . MET A 1 317 ? 3.976 4.159 -10.694 1.00 97.44 317 MET A O 1
ATOM 2627 N N . SER A 1 318 ? 1.936 4.716 -11.483 1.00 97.25 318 SER A N 1
ATOM 2628 C CA . SER A 1 318 ? 1.173 3.697 -10.767 1.00 97.25 318 SER A CA 1
ATOM 2629 C C . SER A 1 318 ? 1.417 2.321 -11.380 1.00 97.25 318 SER A C 1
ATOM 2631 O O . SER A 1 318 ? 1.556 2.202 -12.603 1.00 97.25 318 SER A O 1
ATOM 2633 N N . ALA A 1 319 ? 1.371 1.265 -10.564 1.00 96.12 319 ALA A N 1
ATOM 2634 C CA . ALA A 1 319 ? 1.355 -0.110 -11.064 1.00 96.12 319 ALA A CA 1
ATOM 2635 C C . ALA A 1 319 ? 0.237 -0.346 -12.101 1.00 96.12 319 ALA A C 1
ATOM 2637 O O . ALA A 1 319 ? 0.416 -1.126 -13.036 1.00 96.12 319 ALA A O 1
ATOM 2638 N N . LEU A 1 320 ? -0.884 0.379 -11.999 1.00 95.88 320 LEU A N 1
ATOM 2639 C CA . LEU A 1 320 ? -2.042 0.232 -12.885 1.00 95.88 320 LEU A CA 1
ATOM 2640 C C . LEU A 1 320 ? -1.795 0.681 -14.331 1.00 95.88 320 LEU A C 1
ATOM 2642 O O . LEU A 1 320 ? -2.517 0.246 -15.223 1.00 95.88 320 LEU A O 1
ATOM 2646 N N . VAL A 1 321 ? -0.787 1.522 -14.580 1.00 96.31 321 VAL A N 1
ATOM 2647 C CA . VAL A 1 321 ? -0.414 1.964 -15.940 1.00 96.31 321 VAL A CA 1
ATOM 2648 C C . VAL A 1 321 ? 0.899 1.341 -16.420 1.00 96.31 321 VAL A C 1
ATOM 2650 O O . VAL A 1 321 ? 1.320 1.570 -17.552 1.00 96.31 321 VAL A O 1
ATOM 2653 N N . LEU A 1 322 ? 1.549 0.532 -15.574 1.00 96.94 322 LEU A N 1
ATOM 2654 C CA . LEU A 1 322 ? 2.842 -0.083 -15.872 1.00 96.94 322 LEU A CA 1
ATOM 2655 C C . LEU A 1 322 ? 2.769 -1.006 -17.089 1.00 96.94 322 LEU A C 1
ATOM 2657 O O . LEU A 1 322 ? 3.702 -1.045 -17.883 1.00 96.94 322 LEU A O 1
ATOM 2661 N N . ARG A 1 323 ? 1.658 -1.730 -17.261 1.00 94.38 323 ARG A N 1
ATOM 2662 C CA . ARG A 1 323 ? 1.462 -2.580 -18.438 1.00 94.38 323 ARG A CA 1
ATOM 2663 C C . ARG A 1 323 ? 1.557 -1.748 -19.713 1.00 94.38 323 ARG A C 1
ATOM 2665 O O . ARG A 1 323 ? 2.406 -2.024 -20.547 1.00 94.38 323 ARG A O 1
ATOM 2672 N N . ASP A 1 324 ? 0.741 -0.708 -19.832 1.00 95.69 324 ASP A N 1
ATOM 2673 C CA . ASP A 1 324 ? 0.707 0.136 -21.028 1.00 95.69 324 ASP A CA 1
ATOM 2674 C C . ASP A 1 324 ? 2.071 0.773 -21.311 1.00 95.69 324 ASP A C 1
ATOM 2676 O O . ASP A 1 324 ? 2.487 0.836 -22.466 1.00 95.69 324 ASP A O 1
ATOM 2680 N N . PHE A 1 325 ? 2.800 1.168 -20.262 1.00 96.81 325 PHE A N 1
ATOM 2681 C CA . PHE A 1 325 ? 4.179 1.634 -20.382 1.00 96.81 325 PHE A CA 1
ATOM 2682 C C . PHE A 1 325 ? 5.086 0.593 -21.046 1.00 96.81 325 PHE A C 1
ATOM 2684 O O . PHE A 1 325 ? 5.766 0.907 -22.019 1.00 96.81 325 PHE A O 1
ATOM 2691 N N . LEU A 1 326 ? 5.078 -0.648 -20.553 1.00 96.38 326 LEU A N 1
ATOM 2692 C CA . LEU A 1 326 ? 5.962 -1.714 -21.035 1.00 96.38 326 LEU A CA 1
ATOM 2693 C C . LEU A 1 326 ? 5.714 -2.095 -22.499 1.00 96.38 326 LEU A C 1
ATOM 2695 O O . LEU A 1 326 ? 6.660 -2.427 -23.202 1.00 96.38 326 LEU A O 1
ATOM 2699 N N . TYR A 1 327 ? 4.474 -2.018 -22.983 1.00 94.56 327 TYR A N 1
ATOM 2700 C CA . TYR A 1 327 ? 4.170 -2.323 -24.388 1.00 94.56 327 TYR A CA 1
ATOM 2701 C C . TYR A 1 327 ? 4.422 -1.140 -25.340 1.00 94.56 327 TYR A C 1
ATOM 2703 O O . TYR A 1 327 ? 4.364 -1.322 -26.555 1.00 94.56 327 TYR A O 1
ATOM 2711 N N . GLN A 1 328 ? 4.705 0.061 -24.822 1.00 93.19 328 GLN A N 1
ATOM 2712 C CA . GLN A 1 328 ? 4.948 1.268 -25.628 1.00 93.19 328 GLN A CA 1
ATOM 2713 C C . GLN A 1 328 ? 6.428 1.675 -25.736 1.00 93.19 328 GLN A C 1
ATOM 2715 O O . GLN A 1 328 ? 6.741 2.586 -26.506 1.00 93.19 328 GLN A O 1
ATOM 2720 N N . ILE A 1 329 ? 7.328 1.059 -24.959 1.00 89.88 329 ILE A N 1
ATOM 2721 C CA . ILE A 1 329 ? 8.755 1.441 -24.880 1.00 89.88 329 ILE A CA 1
ATOM 2722 C C . ILE A 1 329 ? 9.607 1.048 -26.077 1.00 89.88 329 ILE A C 1
ATOM 2724 O O . ILE A 1 329 ? 9.329 0.035 -26.744 1.00 89.88 329 ILE A O 1
#

Mean predicted aligned error: 10.71 Å